Protein AF-A0A563W1T5-F1 (afdb_monomer)

Nearest PDB structures (foldseek):
  7b28-assembly4_C  TM=3.652E-01  e=1.590E+00  Rhipicephalus pulchellus
  7b28-assembly7_G  TM=3.498E-01  e=2.085E+00  Rhipicephalus pulchellus
  6xt9-assembly1_A  TM=1.558E-01  e=3.312E-01  Homo sapiens

Radius of gyration: 29.88 Å; Cα contacts (8 Å, |Δi|>4): 339; chains: 1; bounding box: 48×70×104 Å

Organism: NCBI:txid945734

Structure (mmCIF, N/CA/C/O backbone):
data_AF-A0A563W1T5-F1
#
_entry.id   AF-A0A563W1T5-F1
#
loop_
_atom_site.group_PDB
_atom_site.id
_atom_site.type_symbol
_atom_site.label_atom_id
_atom_site.label_alt_id
_atom_site.label_comp_id
_atom_site.label_asym_id
_atom_site.label_entity_id
_atom_site.label_seq_id
_atom_site.pdbx_PDB_ins_code
_atom_site.Cartn_x
_atom_site.Cartn_y
_atom_site.Cartn_z
_atom_site.occupancy
_atom_site.B_iso_or_equiv
_atom_site.auth_seq_id
_atom_site.auth_comp_id
_atom_site.auth_asym_id
_atom_site.auth_atom_id
_atom_site.pdbx_PDB_model_num
ATOM 1 N N . MET A 1 1 ? -1.807 -57.432 -33.896 1.00 41.38 1 MET A N 1
ATOM 2 C CA . MET A 1 1 ? -0.966 -57.108 -32.726 1.00 41.38 1 MET A CA 1
ATOM 3 C C . MET A 1 1 ? -1.681 -56.040 -31.913 1.00 41.38 1 MET A C 1
ATOM 5 O O . MET A 1 1 ? -1.844 -54.935 -32.406 1.00 41.38 1 MET A O 1
ATOM 9 N N . LEU A 1 2 ? -2.182 -56.413 -30.731 1.00 41.41 2 LEU A N 1
ATOM 10 C CA . LEU A 1 2 ? -2.714 -55.520 -29.693 1.00 41.41 2 LEU A CA 1
ATOM 11 C C . LEU A 1 2 ? -1.580 -54.705 -29.044 1.00 41.41 2 LEU A C 1
ATOM 13 O O . LEU A 1 2 ? -0.510 -55.275 -28.834 1.00 41.41 2 LEU A O 1
ATOM 17 N N . ARG A 1 3 ? -1.866 -53.459 -28.632 1.00 39.91 3 ARG A N 1
ATOM 18 C CA . ARG A 1 3 ? -1.383 -52.772 -27.404 1.00 39.91 3 ARG A CA 1
ATOM 19 C C . ARG A 1 3 ? -2.190 -51.462 -27.233 1.00 39.91 3 ARG A C 1
ATOM 21 O O . ARG A 1 3 ? -2.203 -50.652 -28.146 1.00 39.91 3 ARG A O 1
ATOM 28 N N . HIS A 1 4 ? -3.096 -51.419 -26.242 1.00 39.59 4 HIS A N 1
ATOM 29 C CA . HIS A 1 4 ? -3.013 -50.618 -24.991 1.00 39.59 4 HIS A CA 1
ATOM 30 C C . HIS A 1 4 ? -3.133 -49.096 -25.227 1.00 39.59 4 HIS A C 1
ATOM 32 O O . HIS A 1 4 ? -2.219 -48.514 -25.788 1.00 39.59 4 HIS A O 1
ATOM 38 N N . ILE A 1 5 ? -4.276 -48.420 -25.028 1.00 49.53 5 ILE A N 1
ATOM 39 C CA . ILE A 1 5 ? -5.041 -48.060 -23.802 1.00 49.53 5 ILE A CA 1
ATOM 40 C C . ILE A 1 5 ? -4.283 -47.155 -22.802 1.00 49.53 5 ILE A C 1
ATOM 42 O O . ILE A 1 5 ? -3.337 -47.598 -22.162 1.00 49.53 5 ILE A O 1
ATOM 46 N N . GLN A 1 6 ? -4.887 -45.967 -22.619 1.00 45.75 6 GLN A N 1
ATOM 47 C CA . GLN A 1 6 ? -4.931 -45.036 -21.473 1.00 45.75 6 GLN A CA 1
ATOM 48 C C . GLN A 1 6 ? -3.809 -44.020 -21.223 1.00 45.75 6 GLN A C 1
ATOM 50 O O . GLN A 1 6 ? -2.651 -44.349 -21.011 1.00 45.75 6 GLN A O 1
ATOM 55 N N . GLY A 1 7 ? -4.255 -42.763 -21.118 1.00 40.12 7 GLY A N 1
ATOM 56 C CA . GLY A 1 7 ? -3.523 -41.625 -20.572 1.00 40.12 7 GLY A CA 1
ATOM 57 C C . GLY A 1 7 ? -4.358 -40.341 -20.607 1.00 40.12 7 GLY A C 1
ATOM 58 O O . GLY A 1 7 ? -3.888 -39.330 -21.109 1.00 40.12 7 GLY A O 1
ATOM 59 N N . ILE A 1 8 ? -5.619 -40.382 -20.151 1.00 47.88 8 ILE A N 1
ATOM 60 C CA . ILE A 1 8 ? -6.385 -39.160 -19.849 1.00 47.88 8 ILE A CA 1
ATOM 61 C C . ILE A 1 8 ? -5.825 -38.633 -18.528 1.00 47.88 8 ILE A C 1
ATOM 63 O O . ILE A 1 8 ? -6.022 -39.252 -17.482 1.00 47.88 8 ILE A O 1
ATOM 67 N N . LEU A 1 9 ? -5.081 -37.531 -18.592 1.00 45.56 9 LEU A N 1
ATOM 68 C CA . LEU A 1 9 ? -4.607 -36.810 -17.419 1.00 45.56 9 LEU A CA 1
ATOM 69 C C . LEU A 1 9 ? -5.811 -36.057 -16.833 1.00 45.56 9 LEU A C 1
ATOM 71 O O . LEU A 1 9 ? -6.212 -35.017 -17.347 1.00 45.56 9 LEU A O 1
ATOM 75 N N . VAL A 1 10 ? -6.440 -36.627 -15.804 1.00 51.38 10 VAL A N 1
ATOM 76 C CA . VAL A 1 10 ? -7.433 -35.914 -14.994 1.00 51.38 10 VAL A CA 1
ATOM 77 C C . VAL A 1 10 ? -6.653 -34.904 -14.162 1.00 51.38 10 VAL A C 1
ATOM 79 O O . VAL A 1 10 ? -5.975 -35.276 -13.206 1.00 51.38 10 VAL A O 1
ATOM 82 N N . THR A 1 11 ? -6.682 -33.637 -14.567 1.00 54.44 11 THR A N 1
ATOM 83 C CA . THR A 1 11 ? -6.187 -32.536 -13.744 1.00 54.44 11 THR A CA 1
ATOM 84 C C . THR A 1 11 ? -7.003 -32.502 -12.457 1.00 54.44 11 THR A C 1
ATOM 86 O O . THR A 1 11 ? -8.234 -32.544 -12.474 1.00 54.44 11 THR A O 1
ATOM 89 N N . ALA A 1 12 ? -6.301 -32.509 -11.325 1.00 49.88 12 ALA A N 1
ATOM 90 C CA . ALA A 1 12 ? -6.903 -32.414 -10.010 1.00 49.88 12 ALA A CA 1
ATOM 91 C C . ALA A 1 12 ? -7.642 -31.075 -9.905 1.00 49.88 12 ALA A C 1
ATOM 93 O O . ALA A 1 12 ? -7.027 -30.017 -9.815 1.00 49.88 12 ALA A O 1
ATOM 94 N N . ILE A 1 13 ? -8.971 -31.126 -9.950 1.00 55.41 13 ILE A N 1
ATOM 95 C CA . ILE A 1 13 ? -9.816 -30.034 -9.483 1.00 55.41 13 ILE A CA 1
ATOM 96 C C . ILE A 1 13 ? -9.589 -29.981 -7.972 1.00 55.41 13 ILE A C 1
ATOM 98 O O . ILE A 1 13 ? -10.049 -30.868 -7.249 1.00 55.41 13 ILE A O 1
ATOM 102 N N . SER A 1 14 ? -8.839 -28.986 -7.499 1.00 56.72 14 SER A N 1
ATOM 103 C CA . SER A 1 14 ? -8.788 -28.647 -6.078 1.00 56.72 14 SER A CA 1
ATOM 104 C C . SER A 1 14 ? -10.170 -28.148 -5.675 1.00 56.72 14 SER A C 1
ATOM 106 O O . SER A 1 14 ? -10.509 -26.982 -5.842 1.00 56.72 14 SER A O 1
ATOM 108 N N . ILE A 1 15 ? -11.007 -29.068 -5.205 1.00 58.78 15 ILE A N 1
ATOM 109 C CA . ILE A 1 15 ? -12.245 -28.729 -4.517 1.00 58.78 15 ILE A CA 1
ATOM 110 C C . ILE A 1 15 ? -11.798 -28.186 -3.162 1.00 58.78 15 ILE A C 1
ATOM 112 O O . ILE A 1 15 ? -11.392 -28.963 -2.297 1.00 58.78 15 ILE A O 1
ATOM 116 N N . SER A 1 16 ? -11.815 -26.864 -2.992 1.00 61.09 16 SER A N 1
ATOM 117 C CA . SER A 1 16 ? -11.680 -26.241 -1.677 1.00 61.09 16 SER A CA 1
ATOM 118 C C . SER A 1 16 ? -12.834 -26.748 -0.819 1.00 61.09 16 SER A C 1
ATOM 120 O O . SER A 1 16 ? -13.979 -26.318 -0.959 1.00 61.09 16 SER A O 1
ATOM 122 N N . PHE A 1 17 ? -12.559 -27.746 0.018 1.00 58.81 17 PHE A N 1
ATOM 123 C CA . PHE A 1 17 ? -13.497 -28.182 1.037 1.00 58.81 17 PHE A CA 1
ATOM 124 C C . PHE A 1 17 ? -13.597 -27.041 2.044 1.00 58.81 17 PHE A C 1
ATOM 126 O O . PHE A 1 17 ? -12.713 -26.876 2.880 1.00 58.81 17 PHE A O 1
ATOM 133 N N . ILE A 1 18 ? -14.660 -26.243 1.937 1.00 63.53 18 ILE A N 1
ATOM 134 C CA . ILE A 1 18 ? -15.051 -25.296 2.980 1.00 63.53 18 ILE A CA 1
ATOM 135 C C . ILE A 1 18 ? -15.161 -26.107 4.270 1.00 63.53 18 ILE A C 1
ATOM 137 O O . ILE A 1 18 ? -15.972 -27.036 4.366 1.00 63.53 18 ILE A O 1
ATOM 141 N N . ASN A 1 19 ? -14.300 -25.809 5.239 1.00 57.69 19 ASN A N 1
ATOM 142 C CA . ASN A 1 19 ? -14.333 -26.492 6.515 1.00 57.69 19 ASN A CA 1
ATOM 143 C C . ASN A 1 19 ? -15.567 -25.986 7.256 1.00 57.69 19 ASN A C 1
ATOM 145 O O . ASN A 1 19 ? -15.673 -24.810 7.586 1.00 57.69 19 ASN A O 1
ATOM 149 N N . LEU A 1 20 ? -16.535 -26.865 7.512 1.00 58.00 20 LEU A N 1
ATOM 150 C CA . LEU A 1 20 ? -17.782 -26.479 8.180 1.00 58.00 20 LEU A CA 1
ATOM 151 C C . LEU A 1 20 ? -17.536 -25.870 9.577 1.00 58.00 20 LEU A C 1
ATOM 153 O O . LEU A 1 20 ? -18.389 -25.161 10.101 1.00 58.00 20 LEU A O 1
ATOM 157 N N . LEU A 1 21 ? -16.369 -26.137 10.167 1.00 54.78 21 LEU A N 1
ATOM 158 C CA . LEU A 1 21 ? -15.933 -25.570 11.439 1.00 54.78 21 LEU A CA 1
ATOM 159 C C . LEU A 1 21 ? -15.524 -24.090 11.340 1.00 54.78 21 LEU A C 1
ATOM 161 O O . LEU A 1 21 ? -15.659 -23.396 12.340 1.00 54.78 21 LEU A O 1
ATOM 165 N N . ASP A 1 22 ? -15.126 -23.596 10.162 1.00 57.69 22 ASP A N 1
ATOM 166 C CA . ASP A 1 22 ? -14.755 -22.183 9.952 1.00 57.69 22 ASP A CA 1
ATOM 167 C C . ASP A 1 22 ? -15.986 -21.271 9.813 1.00 57.69 22 ASP A C 1
ATOM 169 O O . ASP A 1 22 ? -15.925 -20.078 10.090 1.00 57.69 22 ASP A O 1
ATOM 173 N N . LEU A 1 23 ? -17.146 -21.837 9.459 1.00 58.94 23 LEU A N 1
ATOM 174 C CA . LEU A 1 23 ? -18.428 -21.118 9.410 1.00 58.94 23 LEU A CA 1
ATOM 175 C C . LEU A 1 23 ? -19.108 -20.996 10.786 1.00 58.94 23 LEU A C 1
ATOM 177 O O . LEU A 1 23 ? -20.096 -20.272 10.934 1.00 58.94 23 LEU A O 1
ATOM 181 N N . ILE A 1 24 ? -18.629 -21.730 11.795 1.00 69.06 24 ILE A N 1
ATOM 182 C CA . ILE A 1 24 ? -19.196 -21.729 13.147 1.00 69.06 24 ILE A CA 1
ATOM 183 C C . ILE A 1 24 ? -18.362 -20.788 14.011 1.00 69.06 24 ILE A C 1
ATOM 185 O O . ILE A 1 24 ? -17.415 -21.205 14.669 1.00 69.06 24 ILE A O 1
ATOM 189 N N . ASP A 1 25 ? -18.760 -19.517 14.042 1.00 71.19 25 ASP A N 1
ATOM 190 C CA . ASP A 1 25 ? -18.179 -18.512 14.934 1.00 71.19 25 ASP A CA 1
ATOM 191 C C . ASP A 1 25 ? -18.420 -18.913 16.411 1.00 71.19 25 ASP A C 1
ATOM 193 O O . ASP A 1 25 ? -19.573 -18.922 16.883 1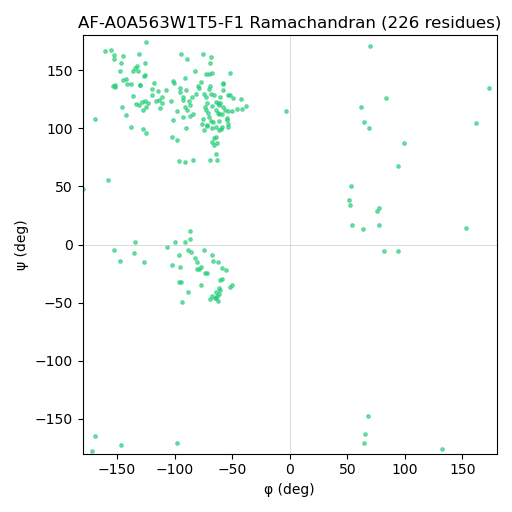.00 71.19 25 ASP A O 1
ATOM 197 N N . PRO A 1 26 ? -17.358 -19.236 17.176 1.00 70.06 26 PRO A N 1
ATOM 198 C CA . PRO A 1 26 ? -17.476 -19.635 18.573 1.00 70.06 26 PRO A CA 1
ATOM 199 C C . PRO A 1 26 ? -18.112 -18.548 19.446 1.00 70.06 26 PRO A C 1
ATOM 201 O O . PRO A 1 26 ? -18.826 -18.881 20.396 1.00 70.06 26 PRO A O 1
ATOM 204 N N . LYS A 1 27 ? -17.922 -17.263 19.109 1.00 65.50 27 LYS A N 1
ATOM 205 C CA . LYS A 1 27 ? -18.488 -16.117 19.833 1.00 65.50 27 LYS A CA 1
ATOM 206 C C . LYS A 1 27 ? -19.997 -16.059 19.641 1.00 65.50 27 LYS A C 1
ATOM 208 O O . LYS A 1 27 ? -20.732 -15.975 20.627 1.00 65.50 27 LYS A O 1
ATOM 213 N N . LYS A 1 28 ? -20.485 -16.205 18.403 1.00 69.75 28 LYS A N 1
ATOM 214 C CA . LYS A 1 28 ? -21.932 -16.277 18.112 1.00 69.75 28 LYS A CA 1
ATOM 215 C C . LYS A 1 28 ? -22.570 -17.512 18.739 1.00 69.75 28 LYS A C 1
ATOM 217 O O . LYS A 1 28 ? -23.648 -17.412 19.322 1.00 69.75 28 LYS A O 1
ATOM 222 N N . CYS A 1 29 ? -21.893 -18.659 18.685 1.00 75.50 29 CYS A N 1
ATOM 223 C CA . CYS A 1 29 ? -22.369 -19.892 19.308 1.00 75.50 29 CYS A CA 1
ATOM 224 C C . CYS A 1 29 ? -22.476 -19.741 20.835 1.00 75.50 29 CYS A C 1
ATOM 226 O O . CYS A 1 29 ? -23.497 -20.087 21.434 1.00 75.50 29 CYS A O 1
ATOM 228 N N . PHE A 1 30 ? -21.467 -19.144 21.473 1.00 71.75 30 PHE A N 1
ATOM 229 C CA . PHE A 1 30 ? -21.471 -18.897 22.910 1.00 71.75 30 PHE A CA 1
ATOM 230 C C . PHE A 1 30 ? -22.527 -17.864 23.324 1.00 71.75 30 PHE A C 1
ATOM 232 O O . PHE A 1 30 ? -23.268 -18.102 24.280 1.00 71.75 30 PHE A O 1
ATOM 239 N N . ALA A 1 31 ? -22.652 -16.756 22.587 1.00 65.94 31 ALA A N 1
ATOM 240 C CA . ALA A 1 31 ? -23.667 -15.730 22.819 1.00 65.94 31 ALA A CA 1
ATOM 241 C C . ALA A 1 31 ? -25.090 -16.290 22.664 1.00 65.94 31 ALA A C 1
ATOM 243 O O . ALA A 1 31 ? -25.947 -16.050 23.516 1.00 65.94 31 ALA A O 1
ATOM 244 N N . LEU A 1 32 ? -25.325 -17.115 21.640 1.00 75.31 32 LEU A N 1
ATOM 245 C CA . LEU A 1 32 ? -26.600 -17.792 21.426 1.00 75.31 32 LEU A CA 1
ATOM 246 C C . LEU A 1 32 ? -26.906 -18.788 22.552 1.00 75.31 32 LEU A C 1
ATOM 248 O O . LEU A 1 32 ? -28.007 -18.778 23.097 1.00 75.31 32 LEU A O 1
ATOM 252 N N . ILE A 1 33 ? -25.936 -19.612 22.964 1.00 74.06 33 ILE A N 1
ATOM 253 C CA . ILE A 1 33 ? -26.101 -20.526 24.106 1.00 74.06 33 ILE A CA 1
ATOM 254 C C . ILE A 1 33 ? -26.392 -19.740 25.392 1.00 74.06 33 ILE A C 1
ATOM 256 O O . ILE A 1 33 ? -27.221 -20.171 26.196 1.00 74.06 33 ILE A O 1
ATOM 260 N N . ARG A 1 34 ? -25.742 -18.589 25.595 1.00 64.88 34 ARG A N 1
ATOM 261 C CA . ARG A 1 34 ? -25.966 -17.700 26.743 1.00 64.88 34 ARG A CA 1
ATOM 262 C C . ARG A 1 34 ? -27.389 -17.134 26.737 1.00 64.88 34 ARG A C 1
ATOM 264 O O . ARG A 1 34 ? -28.060 -17.202 27.766 1.00 64.88 34 ARG A O 1
ATOM 271 N N . LEU A 1 35 ? -27.867 -16.660 25.586 1.00 66.62 35 LEU A N 1
ATOM 272 C CA . LEU A 1 35 ? -29.230 -16.155 25.407 1.00 66.62 35 LEU A CA 1
ATOM 273 C C . LEU A 1 35 ? -30.276 -17.251 25.648 1.00 66.62 35 LEU A C 1
ATOM 275 O O . LEU A 1 35 ? -31.205 -17.054 26.428 1.00 66.62 35 LEU A O 1
ATOM 279 N N . ILE A 1 36 ? -30.092 -18.430 25.043 1.00 71.75 36 ILE A N 1
ATOM 280 C CA . ILE A 1 36 ? -31.005 -19.575 25.192 1.00 71.75 36 ILE A CA 1
ATOM 281 C C . ILE A 1 36 ? -31.074 -20.039 26.652 1.00 71.75 36 ILE A C 1
ATOM 283 O O . ILE A 1 36 ? -32.136 -20.440 27.125 1.00 71.75 36 ILE A O 1
ATOM 287 N N . ARG A 1 37 ? -29.953 -20.008 27.383 1.00 59.50 37 ARG A N 1
ATOM 288 C CA . ARG A 1 37 ? -29.906 -20.473 28.776 1.00 59.50 37 ARG A CA 1
ATOM 289 C C . ARG A 1 37 ? -30.511 -19.492 29.775 1.00 59.50 37 ARG A C 1
ATOM 291 O O . ARG A 1 37 ? -31.054 -19.960 30.775 1.00 59.50 37 ARG A O 1
ATOM 298 N N . TRP A 1 38 ? -30.380 -18.181 29.557 1.00 65.44 38 TRP A N 1
ATOM 299 C CA . TRP A 1 38 ? -30.622 -17.198 30.622 1.00 65.44 38 TRP A CA 1
ATOM 300 C C . TRP A 1 38 ? -31.463 -15.967 30.240 1.00 65.44 38 TRP A C 1
ATOM 302 O O . TRP A 1 38 ? -31.849 -15.232 31.146 1.00 65.44 38 TRP A O 1
ATOM 312 N N . GLY A 1 39 ? -31.811 -15.759 28.964 1.00 64.38 39 GLY A N 1
ATOM 313 C CA . GLY A 1 39 ? -32.596 -14.596 28.523 1.00 64.38 39 GLY A CA 1
ATOM 314 C C . GLY A 1 39 ? -31.880 -13.247 28.713 1.00 64.38 39 GLY A C 1
ATOM 315 O O . GLY A 1 39 ? -30.689 -13.200 29.013 1.00 64.38 39 GLY A O 1
ATOM 316 N N . GLU A 1 40 ? -32.598 -12.136 28.516 1.00 57.62 40 GLU A N 1
ATOM 317 C CA . GLU A 1 40 ? -32.023 -10.772 28.531 1.00 57.62 40 GLU A CA 1
ATOM 318 C C . GLU A 1 40 ? -31.802 -10.194 29.943 1.00 57.62 40 GLU A C 1
ATOM 320 O O . GLU A 1 40 ? -30.990 -9.291 30.125 1.00 57.62 40 GLU A O 1
ATOM 325 N N . THR A 1 41 ? -32.497 -10.711 30.963 1.00 58.84 41 THR A N 1
ATOM 326 C CA . THR A 1 41 ? -32.428 -10.210 32.349 1.00 58.84 41 THR A CA 1
ATOM 327 C C . THR A 1 41 ? -32.069 -11.337 33.313 1.00 58.84 41 THR A C 1
ATOM 329 O O . THR A 1 41 ? -32.910 -12.118 33.757 1.00 58.84 41 THR A O 1
ATOM 332 N N . ILE A 1 42 ? -30.779 -11.453 33.628 1.00 61.22 42 ILE A N 1
ATOM 333 C CA . ILE A 1 42 ? -30.251 -12.568 34.419 1.00 61.22 42 ILE A CA 1
ATOM 334 C C . ILE A 1 42 ? -30.290 -12.217 35.911 1.00 61.22 42 ILE A C 1
ATOM 336 O O . ILE A 1 42 ? -29.392 -11.552 36.422 1.00 61.22 42 ILE A O 1
ATOM 340 N N . ASN A 1 43 ? -31.294 -12.729 36.624 1.00 63.44 43 ASN A N 1
ATOM 341 C CA . ASN A 1 43 ? -31.336 -12.728 38.089 1.00 63.44 43 ASN A CA 1
ATOM 342 C C . ASN A 1 43 ? -31.371 -14.171 38.594 1.00 63.44 43 ASN A C 1
ATOM 344 O O . ASN A 1 43 ? -32.094 -15.009 38.053 1.00 63.44 43 ASN A O 1
ATOM 348 N N . CYS A 1 44 ? -30.635 -14.484 39.665 1.00 58.25 44 CYS A N 1
ATOM 349 C CA . CYS A 1 44 ? -30.754 -15.801 40.290 1.00 58.25 44 CYS A CA 1
ATOM 350 C C . CYS A 1 44 ? -32.190 -16.005 40.810 1.00 58.25 44 CYS A C 1
ATOM 352 O O . CYS A 1 44 ? -32.592 -15.294 41.730 1.00 58.25 44 CYS A O 1
ATOM 354 N N . PRO A 1 45 ? -32.953 -17.014 40.351 1.00 59.62 45 PRO A N 1
ATOM 355 C CA . PRO A 1 45 ? -34.338 -17.212 40.792 1.00 59.62 45 PRO A CA 1
ATOM 356 C C . PRO A 1 45 ? -34.448 -17.632 42.267 1.00 59.62 45 PRO A C 1
ATOM 358 O O . PRO A 1 45 ? -35.540 -17.690 42.821 1.00 59.62 45 PRO A O 1
ATOM 361 N N . LYS A 1 46 ? -33.316 -17.943 42.915 1.00 55.78 46 LYS A N 1
ATOM 362 C CA . LYS A 1 46 ? -33.254 -18.370 44.316 1.00 55.78 46 LYS A CA 1
ATOM 363 C C . LYS A 1 46 ? -32.941 -17.236 45.295 1.00 55.78 46 LYS A C 1
ATOM 365 O O . LYS A 1 46 ? -33.369 -17.307 46.441 1.00 55.78 46 LYS A O 1
ATOM 370 N N . CYS A 1 47 ? -32.164 -16.234 44.888 1.00 66.12 47 CYS A N 1
ATOM 371 C CA . CYS A 1 47 ? -31.737 -15.149 45.782 1.00 66.12 47 CYS A CA 1
ATOM 372 C C . CYS A 1 47 ? -31.864 -13.749 45.175 1.00 66.12 47 CYS A C 1
ATOM 374 O O . CYS A 1 47 ? -31.458 -12.784 45.814 1.00 66.12 47 CYS A O 1
ATOM 376 N N . SER A 1 48 ? -32.379 -13.640 43.949 1.00 58.34 48 SER A N 1
ATOM 377 C CA . SER A 1 48 ? -32.489 -12.397 43.175 1.00 58.34 48 SER A CA 1
ATOM 378 C C . SER A 1 48 ? -31.166 -11.639 43.006 1.00 58.34 48 SER A C 1
ATOM 380 O O . SER A 1 48 ? -31.169 -10.467 42.649 1.00 58.34 48 SER A O 1
ATOM 382 N N . SER A 1 49 ? -30.030 -12.302 43.255 1.00 61.31 49 SER A N 1
ATOM 383 C CA . SER A 1 49 ? -28.695 -11.732 43.078 1.00 61.31 49 SER A CA 1
ATOM 384 C C . SER A 1 49 ? -28.396 -11.525 41.597 1.00 61.31 49 SER A C 1
ATOM 386 O O . SER A 1 49 ? -28.634 -12.430 40.790 1.00 61.31 49 SER A O 1
ATOM 388 N N . HIS A 1 50 ? -27.816 -10.365 41.290 1.00 58.38 50 HIS A N 1
ATOM 389 C CA . HIS A 1 50 ? -27.249 -10.024 39.984 1.00 58.38 50 HIS A CA 1
ATOM 390 C C . HIS A 1 50 ? -25.842 -10.611 39.771 1.00 58.38 50 HIS A C 1
ATOM 392 O O . HIS A 1 50 ? -25.381 -10.701 38.643 1.00 58.38 50 HIS A O 1
ATOM 398 N N . HIS A 1 51 ? -25.180 -11.068 40.838 1.00 55.44 51 HIS A N 1
ATOM 399 C CA . HIS A 1 51 ? -23.944 -11.848 40.761 1.00 55.44 51 HIS A CA 1
ATOM 400 C C . HIS A 1 51 ? -24.285 -13.331 40.895 1.00 55.44 51 HIS A C 1
ATOM 402 O O . HIS A 1 51 ? -24.749 -13.759 41.961 1.00 55.44 51 HIS A O 1
ATOM 408 N N . VAL A 1 52 ? -24.066 -14.132 39.853 1.00 52.69 52 VAL A N 1
ATOM 409 C CA . VAL A 1 52 ? -24.340 -15.573 39.898 1.00 52.69 52 VAL A CA 1
ATOM 410 C C . VAL A 1 52 ? -23.081 -16.356 39.561 1.00 52.69 52 VAL A C 1
ATOM 412 O O . VAL A 1 52 ? -22.598 -16.280 38.454 1.00 52.69 52 VAL A O 1
ATOM 415 N N . ILE A 1 53 ? -22.605 -17.229 40.456 1.00 52.75 53 ILE A N 1
ATOM 416 C CA . ILE A 1 53 ? -21.748 -18.351 40.043 1.00 52.75 53 ILE A CA 1
ATOM 417 C C . ILE A 1 53 ? -22.131 -19.662 40.715 1.00 52.75 53 ILE A C 1
ATOM 419 O O . ILE A 1 53 ? -22.147 -19.810 41.936 1.00 52.75 53 ILE A O 1
ATOM 423 N N . LYS A 1 54 ? -22.321 -20.659 39.849 1.00 46.97 54 LYS A N 1
ATOM 424 C CA . LYS A 1 54 ? -21.558 -21.917 39.917 1.00 46.97 54 LYS A CA 1
ATOM 425 C C . LYS A 1 54 ? -21.316 -22.529 38.523 1.00 46.97 54 LYS A C 1
ATOM 427 O O . LYS A 1 54 ? -20.458 -23.395 38.410 1.00 46.97 54 LYS A O 1
ATOM 432 N N . ARG A 1 55 ? -22.032 -22.050 37.481 1.00 52.56 55 ARG A N 1
ATOM 433 C CA . ARG A 1 55 ? -21.754 -22.181 36.025 1.00 52.56 55 ARG A CA 1
ATOM 434 C C . ARG A 1 55 ? -22.458 -21.084 35.188 1.00 52.56 55 ARG A C 1
ATOM 436 O O . ARG A 1 55 ? -23.239 -21.407 34.298 1.00 52.56 55 ARG A O 1
ATOM 443 N N . GLY A 1 56 ? -22.236 -19.805 35.480 1.00 51.81 56 GLY A N 1
ATOM 444 C CA . GLY A 1 56 ? -22.804 -18.719 34.669 1.00 51.81 56 GLY A CA 1
ATOM 445 C C . GLY A 1 56 ? -22.810 -17.388 35.400 1.00 51.81 56 GLY A C 1
ATOM 446 O O . GLY A 1 56 ? -23.691 -17.211 36.230 1.00 51.81 56 GLY A O 1
ATOM 447 N N . PHE A 1 57 ? -21.865 -16.529 34.991 1.00 50.00 57 PHE A N 1
ATOM 448 C CA . PHE A 1 57 ? -21.524 -15.163 35.426 1.00 50.00 57 PHE A CA 1
ATOM 449 C C . PHE A 1 57 ? -20.429 -15.019 36.501 1.00 50.00 57 PHE A C 1
ATOM 451 O O . PHE A 1 57 ? -20.662 -14.631 37.642 1.00 50.00 57 PHE A O 1
ATOM 458 N N . ASP A 1 58 ? -19.201 -15.359 36.106 1.00 50.72 58 ASP A N 1
ATOM 459 C CA . ASP A 1 58 ? -18.006 -15.127 36.912 1.00 50.72 58 ASP A CA 1
ATOM 460 C C . ASP A 1 58 ? -17.254 -13.886 36.411 1.00 50.72 58 ASP A C 1
ATOM 462 O O . ASP A 1 58 ? -16.604 -13.960 35.374 1.00 50.72 58 ASP A O 1
ATOM 466 N N . ASP A 1 59 ? -17.309 -12.781 37.153 1.00 51.66 59 ASP A N 1
ATOM 467 C CA . ASP A 1 59 ? -16.531 -11.560 36.856 1.00 51.66 59 ASP A CA 1
ATOM 468 C C . ASP A 1 59 ? -15.045 -11.714 37.214 1.00 51.66 59 ASP A C 1
ATOM 470 O O . ASP A 1 59 ? -14.245 -10.806 37.011 1.00 51.66 59 ASP A O 1
ATOM 474 N N . THR A 1 60 ? -14.685 -12.855 37.814 1.00 47.16 60 THR A N 1
ATOM 475 C CA . THR A 1 60 ? -13.313 -13.233 38.163 1.00 47.16 60 THR A CA 1
ATOM 476 C C . THR A 1 60 ? -12.748 -14.315 37.257 1.00 47.16 60 THR A C 1
ATOM 478 O O . THR A 1 60 ? -11.573 -14.665 37.401 1.00 47.16 60 THR A O 1
ATOM 481 N N . GLN A 1 61 ? -13.533 -14.825 36.296 1.00 47.00 61 GLN A N 1
ATOM 482 C CA . GLN A 1 61 ? -12.890 -15.436 35.145 1.00 47.00 61 GLN A CA 1
ATOM 483 C C . GLN A 1 61 ? -12.016 -14.348 34.541 1.00 47.00 61 GLN A C 1
ATOM 485 O O . GLN A 1 61 ? -12.500 -13.219 34.412 1.00 47.00 61 GLN A O 1
ATOM 490 N N . PRO A 1 62 ? -10.743 -14.639 34.203 1.00 47.94 62 PRO A N 1
ATOM 491 C CA . PRO A 1 62 ? -10.075 -13.753 33.280 1.00 47.94 62 PRO A CA 1
ATOM 492 C C . PRO A 1 62 ? -11.082 -13.626 32.144 1.00 47.94 62 PRO A C 1
ATOM 494 O O . PRO A 1 62 ? -11.567 -14.652 31.642 1.00 47.94 62 PRO A O 1
ATOM 497 N N . GLU A 1 63 ? -11.454 -12.393 31.779 1.00 45.53 63 GLU A N 1
ATOM 498 C CA . GLU A 1 63 ? -11.777 -12.172 30.383 1.00 45.53 63 GLU A CA 1
ATOM 499 C C . GLU A 1 63 ? -10.741 -13.026 29.674 1.00 45.53 63 GLU A C 1
ATOM 501 O O . GLU A 1 63 ? -9.534 -12.905 29.932 1.00 45.53 63 GLU A O 1
ATOM 506 N N . PHE A 1 64 ? -11.200 -14.013 28.904 1.00 39.69 64 PHE A N 1
ATOM 507 C CA . PHE A 1 64 ? -10.368 -14.380 27.795 1.00 39.69 64 PHE A CA 1
ATOM 508 C C . PHE A 1 64 ? -10.195 -13.016 27.150 1.00 39.69 64 PHE A C 1
ATOM 510 O O . PHE A 1 64 ? -11.154 -12.460 26.613 1.00 39.69 64 PHE A O 1
ATOM 517 N N . ILE A 1 65 ? -9.036 -12.402 27.400 1.00 45.62 65 ILE A N 1
ATOM 518 C CA . ILE A 1 65 ? -8.511 -11.353 26.577 1.00 45.62 65 ILE A CA 1
ATOM 519 C C . ILE A 1 65 ? -8.311 -12.146 25.295 1.00 45.62 65 ILE A C 1
ATOM 521 O O . ILE A 1 65 ? -7.236 -12.651 24.997 1.00 45.62 65 ILE A O 1
ATOM 525 N N . ASP A 1 66 ? -9.433 -12.358 24.598 1.00 39.16 66 ASP A N 1
ATOM 526 C CA . ASP A 1 66 ? -9.488 -12.213 23.181 1.00 39.16 66 ASP A CA 1
ATOM 527 C C . ASP A 1 66 ? -8.668 -10.942 23.014 1.00 39.16 66 ASP A C 1
ATOM 529 O O . ASP A 1 66 ? -9.051 -9.903 23.576 1.00 39.16 66 ASP A O 1
ATOM 533 N N . PRO A 1 67 ? -7.518 -10.990 22.335 1.00 41.94 67 PRO A N 1
ATOM 534 C CA . PRO A 1 67 ? -7.034 -9.797 21.694 1.00 41.94 67 PRO A CA 1
ATOM 535 C C . PRO A 1 67 ? -8.109 -9.478 20.653 1.00 41.94 67 PRO A C 1
ATOM 537 O O . PRO A 1 67 ? -7.966 -9.756 19.474 1.00 41.94 67 PRO A O 1
ATOM 540 N N . ASN A 1 68 ? -9.264 -8.999 21.107 1.00 43.91 68 ASN A N 1
ATOM 541 C CA . ASN A 1 68 ? -10.021 -8.046 20.367 1.00 43.91 68 ASN A CA 1
ATOM 542 C C . ASN A 1 68 ? -9.058 -6.867 20.374 1.00 43.91 68 ASN A C 1
ATOM 544 O O . ASN A 1 68 ? -8.907 -6.251 21.440 1.00 43.91 68 ASN A O 1
ATOM 548 N N . PRO A 1 69 ? -8.316 -6.603 19.280 1.00 45.50 69 PRO A N 1
ATOM 549 C CA . PRO A 1 69 ? -7.717 -5.294 19.187 1.00 45.50 69 PRO A CA 1
ATOM 550 C C . PRO A 1 69 ? -8.889 -4.347 19.431 1.00 45.50 69 PRO A C 1
ATOM 552 O O . PRO A 1 69 ? -9.998 -4.549 18.925 1.00 45.50 69 PRO A O 1
ATOM 555 N N . ALA A 1 70 ? -8.716 -3.415 20.359 1.00 45.38 70 ALA A N 1
ATOM 556 C CA . ALA A 1 70 ? -9.627 -2.298 20.413 1.00 45.38 70 ALA A CA 1
ATOM 557 C C . ALA A 1 70 ? -9.605 -1.717 18.996 1.00 45.38 70 ALA A C 1
ATOM 559 O O . ALA A 1 70 ? -8.586 -1.151 18.617 1.00 45.38 70 ALA A O 1
ATOM 560 N N . HIS A 1 71 ? -10.652 -1.978 18.207 1.00 52.62 71 HIS A N 1
ATOM 561 C CA . HIS A 1 71 ? -10.820 -1.409 16.879 1.00 52.62 71 HIS A CA 1
ATOM 562 C C . HIS A 1 71 ? -10.835 0.107 17.097 1.00 52.62 71 HIS A C 1
ATOM 564 O O . HIS A 1 71 ? -11.788 0.651 17.661 1.00 52.62 71 HIS A O 1
ATOM 570 N N . ALA A 1 72 ? -9.682 0.701 16.803 1.00 55.16 72 ALA A N 1
ATOM 571 C CA . ALA A 1 72 ? -9.128 2.026 17.109 1.00 55.16 72 ALA A CA 1
ATOM 572 C C . ALA A 1 72 ? -7.582 1.962 17.119 1.00 55.16 72 ALA A C 1
ATOM 574 O O . ALA A 1 72 ? -6.914 2.849 17.664 1.00 55.16 72 ALA A O 1
ATOM 575 N N . ALA A 1 73 ? -7.000 0.883 16.591 1.00 76.62 73 ALA A N 1
ATOM 576 C CA . ALA A 1 73 ? -5.573 0.726 16.449 1.00 76.62 73 ALA A CA 1
ATOM 577 C C . ALA A 1 73 ? -5.186 1.157 15.036 1.00 76.62 73 ALA A C 1
ATOM 579 O O . ALA A 1 73 ? -5.754 0.710 14.041 1.00 76.62 73 ALA A O 1
ATOM 580 N N . THR A 1 74 ? -4.163 2.004 14.939 1.00 89.50 74 THR A N 1
ATOM 581 C CA . THR A 1 74 ? -3.474 2.181 13.666 1.00 89.50 74 THR A CA 1
ATOM 582 C C . THR A 1 74 ? -2.817 0.854 13.301 1.00 89.50 74 THR A C 1
ATOM 584 O O . THR A 1 74 ? -1.923 0.386 14.014 1.00 89.50 74 THR A O 1
ATOM 587 N N . ILE A 1 75 ? -3.273 0.253 12.208 1.00 91.50 75 ILE A N 1
ATOM 588 C CA . ILE A 1 75 ? -2.677 -0.938 11.613 1.00 91.50 75 ILE A CA 1
ATOM 589 C C . ILE A 1 75 ? -1.737 -0.482 10.510 1.00 91.50 75 ILE A C 1
ATOM 591 O O . ILE A 1 75 ? -2.101 0.371 9.702 1.00 91.50 75 ILE A O 1
ATOM 595 N N . THR A 1 76 ? -0.545 -1.066 10.475 1.00 95.88 76 THR A N 1
ATOM 596 C CA . THR A 1 76 ? 0.464 -0.786 9.457 1.00 95.88 76 THR A CA 1
ATOM 597 C C . THR A 1 76 ? 0.792 -2.064 8.701 1.00 95.88 76 THR A C 1
ATOM 599 O O . THR A 1 76 ? 1.010 -3.109 9.313 1.00 95.88 76 THR A O 1
ATOM 602 N N . TYR A 1 77 ? 0.842 -1.972 7.379 1.00 97.38 77 TYR A N 1
ATOM 603 C CA . TYR A 1 77 ? 1.271 -3.045 6.492 1.00 97.38 77 TYR A CA 1
ATOM 604 C C . TYR A 1 77 ? 2.553 -2.645 5.776 1.00 97.38 77 TYR A C 1
ATOM 606 O O . TYR A 1 77 ? 2.621 -1.562 5.200 1.00 97.38 77 TYR A O 1
ATOM 614 N N . ASP A 1 78 ? 3.526 -3.548 5.768 1.00 98.12 78 ASP A N 1
ATOM 615 C CA . ASP A 1 78 ? 4.638 -3.532 4.828 1.00 98.12 78 ASP A CA 1
ATOM 616 C C . ASP A 1 78 ? 4.159 -4.096 3.479 1.00 98.12 78 ASP A C 1
ATOM 618 O O . ASP A 1 78 ? 3.469 -5.120 3.425 1.00 98.12 78 ASP A O 1
ATOM 622 N N . ILE A 1 79 ? 4.521 -3.416 2.395 1.00 98.44 79 ILE A N 1
ATOM 623 C CA . ILE A 1 79 ? 4.234 -3.781 1.009 1.00 98.44 79 ILE A CA 1
ATOM 624 C C . ILE A 1 79 ? 5.527 -4.272 0.362 1.00 98.44 79 ILE A C 1
ATOM 626 O O . ILE A 1 79 ? 6.560 -3.601 0.423 1.00 98.44 79 ILE A O 1
ATOM 630 N N . THR A 1 80 ? 5.448 -5.398 -0.337 1.00 98.38 80 THR A N 1
ATOM 631 C CA . THR A 1 80 ? 6.470 -5.834 -1.290 1.00 98.38 80 THR A CA 1
ATOM 632 C C . THR A 1 80 ? 5.810 -6.110 -2.630 1.00 98.38 80 THR A C 1
ATOM 634 O O . THR A 1 80 ? 4.882 -6.911 -2.708 1.00 98.38 80 THR A O 1
ATOM 637 N N . VAL A 1 81 ? 6.286 -5.447 -3.679 1.00 98.38 81 VAL A N 1
ATOM 638 C CA . VAL A 1 81 ? 5.909 -5.705 -5.069 1.00 98.38 81 VAL A CA 1
ATOM 639 C C . VAL A 1 81 ? 7.038 -6.478 -5.719 1.00 98.38 81 VAL A C 1
ATOM 641 O O . VAL A 1 81 ? 8.177 -6.013 -5.726 1.00 98.38 81 VAL A O 1
ATOM 644 N N . ASN A 1 82 ? 6.732 -7.646 -6.267 1.00 97.25 82 ASN A N 1
ATOM 645 C CA . ASN A 1 82 ? 7.711 -8.492 -6.935 1.00 97.25 82 ASN A CA 1
ATOM 646 C C . ASN A 1 82 ? 7.065 -9.254 -8.095 1.00 97.25 82 ASN A C 1
ATOM 648 O O . ASN A 1 82 ? 5.930 -8.979 -8.480 1.00 97.25 82 ASN A O 1
ATOM 652 N N . ASN A 1 83 ? 7.824 -10.183 -8.686 1.00 93.38 83 ASN A N 1
ATOM 653 C CA . ASN A 1 83 ? 7.376 -10.975 -9.832 1.00 93.38 83 ASN A CA 1
ATOM 654 C C . ASN A 1 83 ? 6.818 -10.092 -10.966 1.00 93.38 83 ASN A C 1
ATOM 656 O O . ASN A 1 83 ? 5.821 -10.429 -11.600 1.00 93.38 83 ASN A O 1
ATOM 660 N N . LEU A 1 84 ? 7.451 -8.933 -11.186 1.00 96.38 84 LEU A N 1
ATOM 661 C CA . LEU A 1 84 ? 7.030 -8.021 -12.237 1.00 96.38 84 LEU A CA 1
ATOM 662 C C . LEU A 1 84 ? 7.282 -8.646 -13.613 1.00 96.38 84 LEU A C 1
ATOM 664 O O . LEU A 1 84 ? 8.253 -9.381 -13.812 1.00 96.38 84 LEU A O 1
ATOM 668 N N . ASP A 1 85 ? 6.422 -8.326 -14.570 1.00 94.69 85 ASP A N 1
ATOM 669 C CA . ASP A 1 85 ? 6.668 -8.537 -15.992 1.00 94.69 85 ASP A CA 1
ATOM 670 C C . ASP A 1 85 ? 7.173 -7.234 -16.654 1.00 94.69 85 ASP A C 1
ATOM 672 O O . ASP A 1 85 ? 7.536 -6.271 -15.973 1.00 94.69 85 ASP A O 1
ATOM 676 N N . GLY A 1 86 ? 7.267 -7.213 -17.987 1.00 92.88 86 GLY A N 1
ATOM 677 C CA . GLY A 1 86 ? 7.700 -6.032 -18.741 1.00 92.88 86 GLY A CA 1
ATOM 678 C C . GLY A 1 86 ? 9.176 -5.675 -18.526 1.00 92.88 86 GLY A C 1
ATOM 679 O O . GLY A 1 86 ? 10.023 -6.563 -18.373 1.00 92.88 86 GLY A O 1
ATOM 680 N N . SER A 1 87 ? 9.514 -4.384 -18.578 1.00 93.12 87 SER A N 1
ATOM 681 C CA . SER A 1 87 ? 10.903 -3.924 -18.419 1.00 93.12 87 SER A CA 1
ATOM 682 C C . SER A 1 87 ? 11.434 -4.033 -16.995 1.00 93.12 87 SER A C 1
ATOM 684 O O . SER A 1 87 ? 12.644 -4.162 -16.822 1.00 93.12 87 SER A O 1
ATOM 686 N N . LEU A 1 88 ? 10.539 -4.022 -16.005 1.00 95.19 88 LEU A N 1
ATOM 687 C CA . LEU A 1 88 ? 10.866 -4.130 -14.584 1.00 95.19 88 LEU A CA 1
ATOM 688 C C . LEU A 1 88 ? 10.967 -5.592 -14.120 1.00 95.19 88 LEU A C 1
ATOM 690 O O . LEU A 1 88 ? 11.007 -5.879 -12.925 1.00 95.19 88 LEU A O 1
ATOM 694 N N . SER A 1 89 ? 10.985 -6.545 -15.057 1.00 96.44 89 SER A N 1
ATOM 695 C CA . SER A 1 89 ? 11.043 -7.968 -14.739 1.00 96.44 89 SER A CA 1
ATOM 696 C C . SER A 1 89 ? 12.270 -8.320 -13.899 1.00 96.44 89 SER A C 1
ATOM 698 O O . SER A 1 89 ? 13.404 -8.267 -14.374 1.00 96.44 89 SER A O 1
ATOM 700 N N . GLY A 1 90 ? 12.020 -8.823 -12.689 1.00 94.69 90 GLY A N 1
ATOM 701 C CA . GLY A 1 90 ? 13.049 -9.224 -11.728 1.00 94.69 90 GLY A CA 1
ATOM 702 C C . GLY A 1 90 ? 13.431 -8.144 -10.716 1.00 94.69 90 GLY A C 1
ATOM 703 O O . GLY A 1 90 ? 14.186 -8.456 -9.794 1.00 94.69 90 GLY A O 1
ATOM 704 N N . ASP A 1 91 ? 12.896 -6.931 -10.854 1.00 96.94 91 ASP A N 1
ATOM 705 C CA . ASP A 1 91 ? 13.003 -5.899 -9.828 1.00 96.94 91 ASP A CA 1
ATOM 706 C C . ASP A 1 91 ? 12.047 -6.192 -8.658 1.00 96.94 91 ASP A C 1
ATOM 708 O O . ASP A 1 91 ? 11.130 -7.015 -8.749 1.00 96.94 91 ASP A O 1
ATOM 712 N N . GLU A 1 92 ? 12.285 -5.524 -7.534 1.00 97.75 92 GLU A N 1
ATOM 713 C CA . GLU A 1 92 ? 11.437 -5.568 -6.345 1.00 97.75 92 GLU A CA 1
ATOM 714 C C . GLU A 1 92 ? 11.309 -4.151 -5.787 1.00 97.75 92 GLU A C 1
ATOM 716 O O . GLU A 1 92 ? 12.293 -3.410 -5.720 1.00 97.75 92 GLU A O 1
ATOM 721 N N . PHE A 1 93 ? 10.097 -3.785 -5.375 1.00 98.06 93 PHE A N 1
ATOM 722 C CA . PHE A 1 93 ? 9.801 -2.487 -4.775 1.00 98.06 93 PHE A CA 1
ATOM 723 C C . PHE A 1 93 ? 9.129 -2.681 -3.424 1.00 98.06 93 PHE A C 1
ATOM 725 O O . PHE A 1 93 ? 8.362 -3.623 -3.221 1.00 98.06 93 PHE A O 1
ATOM 732 N N . THR A 1 94 ? 9.402 -1.780 -2.488 1.00 98.06 94 THR A N 1
ATOM 733 C CA . THR A 1 94 ? 8.904 -1.894 -1.116 1.00 98.06 94 THR A CA 1
ATOM 734 C C . THR A 1 94 ? 8.305 -0.591 -0.632 1.00 98.06 94 THR A C 1
ATOM 736 O O . THR A 1 94 ? 8.702 0.497 -1.049 1.00 98.06 94 THR A O 1
ATOM 739 N N . GLY A 1 95 ? 7.383 -0.702 0.310 1.00 98.06 95 GLY A N 1
ATOM 740 C CA . GLY A 1 95 ? 6.828 0.445 1.002 1.00 98.06 95 GLY A CA 1
ATOM 741 C C . GLY A 1 95 ? 6.000 0.021 2.189 1.00 98.06 95 GLY A C 1
ATOM 742 O O . GLY A 1 95 ? 6.044 -1.129 2.617 1.00 98.06 95 GLY A O 1
ATOM 743 N N . ASP A 1 96 ? 5.213 0.950 2.694 1.00 98.38 96 ASP A N 1
ATOM 744 C CA . ASP A 1 96 ? 4.261 0.694 3.749 1.00 98.38 96 ASP A CA 1
ATOM 745 C C . ASP A 1 96 ? 3.084 1.654 3.697 1.00 98.38 96 ASP A C 1
ATOM 747 O O . ASP A 1 96 ? 3.140 2.729 3.095 1.00 98.38 96 ASP A O 1
ATOM 751 N N . PHE A 1 97 ? 1.994 1.245 4.332 1.00 98.38 97 PHE A N 1
ATOM 752 C CA . PHE A 1 97 ? 0.846 2.107 4.556 1.00 98.38 97 PHE A CA 1
ATOM 753 C C . PHE A 1 97 ? 0.171 1.777 5.880 1.00 98.38 97 PHE A C 1
ATOM 755 O O . PHE A 1 97 ? 0.282 0.667 6.402 1.00 98.38 97 PHE A O 1
ATOM 762 N N . SER A 1 98 ? -0.547 2.754 6.423 1.00 97.00 98 SER A N 1
ATOM 763 C CA . SER A 1 98 ? -1.279 2.618 7.675 1.00 97.00 98 SER A CA 1
ATOM 764 C C . SER A 1 98 ? -2.711 3.123 7.556 1.00 97.00 98 SER A C 1
ATOM 766 O O . SER A 1 98 ? -2.990 4.065 6.817 1.00 97.00 98 SER A O 1
ATOM 768 N N . PHE A 1 99 ? -3.625 2.529 8.314 1.00 95.88 99 PHE A N 1
ATOM 769 C CA . PHE A 1 99 ? -5.013 2.975 8.438 1.00 95.88 99 PHE A CA 1
ATOM 770 C C . PHE A 1 99 ? -5.524 2.741 9.863 1.00 95.88 99 PHE A C 1
ATOM 772 O O . PHE A 1 99 ? -4.927 1.990 10.631 1.00 95.88 99 PHE A O 1
ATOM 779 N N . ASP A 1 100 ? -6.613 3.415 10.223 1.00 93.31 100 ASP A N 1
ATOM 780 C CA . ASP A 1 100 ? -7.308 3.218 11.499 1.00 93.31 100 ASP A CA 1
ATOM 781 C C . ASP A 1 100 ? -8.433 2.189 11.317 1.00 93.31 100 ASP A C 1
ATOM 783 O O . ASP A 1 100 ? -9.293 2.354 10.446 1.00 93.31 100 ASP A O 1
ATOM 787 N N . ASP A 1 101 ? -8.423 1.124 12.119 1.00 91.31 101 ASP A N 1
ATOM 788 C CA . ASP A 1 101 ? -9.420 0.054 12.069 1.00 91.31 101 ASP A CA 1
ATOM 789 C C . ASP A 1 101 ? -10.678 0.325 12.917 1.00 91.31 101 ASP A C 1
ATOM 791 O O . ASP A 1 101 ? -11.568 -0.526 12.969 1.00 91.31 101 ASP A O 1
ATOM 795 N N . ALA A 1 102 ? -10.803 1.514 13.529 1.00 87.75 102 ALA A N 1
ATOM 796 C CA . ALA A 1 102 ? -11.924 1.908 14.392 1.00 87.75 102 ALA A CA 1
ATOM 797 C C . ALA A 1 102 ? -13.316 1.673 13.804 1.00 87.75 102 ALA A C 1
ATOM 799 O O . ALA A 1 102 ? -14.270 1.397 14.535 1.00 87.75 102 ALA A O 1
ATOM 800 N N . THR A 1 103 ? -13.457 1.845 12.492 1.00 87.56 103 THR A N 1
ATOM 801 C CA . THR A 1 103 ? -14.745 1.742 11.801 1.00 87.56 103 THR A CA 1
ATOM 802 C C . THR A 1 103 ? -14.956 0.397 11.119 1.00 87.56 103 THR A C 1
ATOM 804 O O . THR A 1 103 ? -15.981 0.233 10.463 1.00 87.56 103 THR A O 1
ATOM 807 N N . LEU A 1 104 ? -14.015 -0.545 11.243 1.00 90.50 104 LEU A N 1
ATOM 808 C CA . LEU A 1 104 ? -14.149 -1.875 10.663 1.00 90.50 104 LEU A CA 1
ATOM 809 C C . LEU A 1 104 ? -15.168 -2.684 11.470 1.00 90.50 104 LEU A C 1
ATOM 811 O O . LEU A 1 104 ? -15.001 -2.929 12.663 1.00 90.50 104 LEU A O 1
ATOM 815 N N . THR A 1 105 ? -16.245 -3.088 10.814 1.00 91.38 105 THR A N 1
ATOM 816 C CA . THR A 1 105 ? -17.336 -3.872 11.398 1.00 91.38 105 THR A CA 1
ATOM 817 C C . THR A 1 105 ? -17.171 -5.371 11.161 1.00 91.38 105 THR A C 1
ATOM 819 O O . THR A 1 105 ? -17.769 -6.168 11.888 1.00 91.38 105 THR A O 1
ATOM 822 N N . GLY A 1 106 ? -16.360 -5.760 10.173 1.00 90.62 106 GLY A N 1
ATOM 823 C CA . GLY A 1 106 ? -16.132 -7.147 9.781 1.00 90.62 106 GLY A CA 1
ATOM 824 C C . GLY A 1 106 ? -17.296 -7.732 8.981 1.00 90.62 106 GLY A C 1
ATOM 825 O O . GLY A 1 106 ? -17.585 -8.922 9.099 1.00 90.62 106 GLY A O 1
ATOM 826 N N . SER A 1 107 ? -18.032 -6.902 8.238 1.00 88.88 107 SER A N 1
ATOM 827 C CA . SER A 1 107 ? -19.215 -7.341 7.491 1.00 88.88 107 SER A CA 1
ATOM 828 C C . SER A 1 107 ? -19.478 -6.498 6.248 1.00 88.88 107 SER A C 1
ATOM 830 O O . SER A 1 107 ? -19.450 -5.270 6.302 1.00 88.88 107 SER A O 1
ATOM 832 N N . GLY A 1 108 ? -19.817 -7.160 5.139 1.00 94.12 108 GLY A N 1
ATOM 833 C CA . GLY A 1 108 ? -20.015 -6.510 3.848 1.00 94.12 108 GLY A CA 1
ATOM 834 C C . GLY A 1 108 ? -18.724 -5.906 3.294 1.00 94.12 108 GLY A C 1
ATOM 835 O O . GLY A 1 108 ? -17.630 -6.266 3.718 1.00 94.12 108 GLY A O 1
ATOM 836 N N . SER A 1 109 ? -18.857 -5.009 2.316 1.00 96.00 109 SER A N 1
ATOM 837 C CA . SER A 1 109 ? -17.722 -4.274 1.751 1.00 96.00 109 SER A CA 1
ATOM 838 C C . SER A 1 109 ? -17.408 -3.043 2.592 1.00 96.00 109 SER A C 1
ATOM 840 O O . SER A 1 109 ? -18.286 -2.206 2.822 1.00 96.00 109 SER A O 1
ATOM 842 N N . GLU A 1 110 ? -16.153 -2.909 3.003 1.00 97.00 110 GLU A N 1
ATOM 843 C CA . GLU A 1 110 ? -15.688 -1.825 3.864 1.00 97.00 110 GLU A CA 1
ATOM 844 C 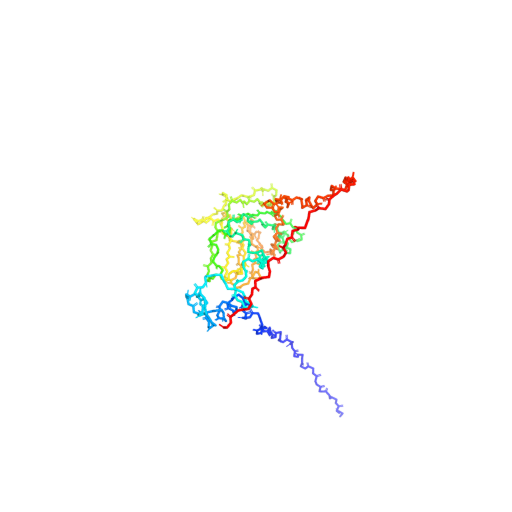C . GLU A 1 110 ? -14.433 -1.178 3.265 1.00 97.00 110 GLU A C 1
ATOM 846 O O . GLU A 1 110 ? -13.537 -1.862 2.776 1.00 97.00 110 GLU A O 1
ATOM 851 N N . PHE A 1 111 ? -14.377 0.156 3.297 1.00 96.56 111 PHE A N 1
ATOM 852 C CA . PHE A 1 111 ? -13.316 0.952 2.672 1.00 96.56 111 PHE A CA 1
ATOM 853 C C . PHE A 1 111 ? -12.739 1.912 3.709 1.00 96.56 111 PHE A C 1
ATOM 855 O O . PHE A 1 111 ? -13.320 2.967 3.989 1.00 96.56 111 PHE A O 1
ATOM 862 N N . LEU A 1 112 ? -11.605 1.549 4.301 1.00 96.62 112 LEU A N 1
ATOM 863 C CA . LEU A 1 112 ? -10.956 2.355 5.332 1.00 96.62 112 LEU A CA 1
ATOM 864 C C . LEU A 1 112 ? -9.979 3.334 4.689 1.00 96.62 112 LEU A C 1
ATOM 866 O O . LEU A 1 112 ? -9.187 2.967 3.824 1.00 96.62 112 LEU A O 1
ATOM 870 N N . SER A 1 113 ? -10.029 4.598 5.103 1.00 96.94 113 SER A N 1
ATOM 871 C CA . SER A 1 113 ? -9.090 5.611 4.616 1.00 96.94 113 SER A CA 1
ATOM 872 C C . SER A 1 113 ? -7.678 5.330 5.123 1.00 96.94 113 SER A C 1
ATOM 874 O O . SER A 1 113 ? -7.467 5.182 6.326 1.00 96.94 113 SER A O 1
ATOM 876 N N . VAL A 1 114 ? -6.713 5.328 4.208 1.00 97.69 114 VAL A N 1
ATOM 877 C CA . VAL A 1 114 ? -5.287 5.245 4.539 1.00 97.69 114 VAL A CA 1
ATOM 878 C C . VAL A 1 114 ? -4.823 6.590 5.101 1.00 97.69 114 VAL A C 1
ATOM 880 O O . VAL A 1 114 ? -5.105 7.643 4.526 1.00 97.69 114 VAL A O 1
ATOM 883 N N . SER A 1 115 ? -4.156 6.563 6.252 1.00 94.81 115 SER A N 1
ATOM 884 C CA . SER A 1 115 ? -3.690 7.750 6.978 1.00 94.81 115 SER A CA 1
ATOM 885 C C . SER A 1 115 ? -2.243 8.116 6.655 1.00 94.81 115 SER A C 1
ATOM 887 O O . SER A 1 115 ? -1.912 9.301 6.633 1.00 94.81 115 SER A O 1
ATOM 889 N N . ASP A 1 116 ? -1.409 7.117 6.376 1.00 96.56 116 ASP A N 1
ATOM 890 C CA . ASP A 1 116 ? -0.007 7.274 5.994 1.00 96.56 116 ASP A CA 1
ATOM 891 C C . ASP A 1 116 ? 0.352 6.239 4.924 1.00 96.56 116 ASP A C 1
ATOM 893 O O . ASP A 1 116 ? -0.162 5.120 4.952 1.00 96.56 116 ASP A O 1
ATOM 897 N N . LEU A 1 117 ? 1.182 6.627 3.960 1.00 98.44 117 LEU A N 1
ATOM 898 C CA . LEU A 1 117 ? 1.670 5.762 2.890 1.00 98.44 117 LEU A CA 1
ATOM 899 C C . LEU A 1 117 ? 3.037 6.270 2.441 1.00 98.44 117 LEU A C 1
ATOM 901 O O . LEU A 1 117 ? 3.206 7.476 2.240 1.00 98.44 117 LEU A O 1
ATOM 905 N N . SER A 1 118 ? 3.972 5.345 2.255 1.00 98.25 118 SER A N 1
ATOM 906 C CA . SER A 1 118 ? 5.301 5.582 1.704 1.00 98.25 118 SER A CA 1
ATOM 907 C C . SER A 1 118 ? 5.679 4.404 0.817 1.00 98.25 118 SER A C 1
ATOM 909 O O . SER A 1 118 ? 5.902 3.306 1.316 1.00 98.25 118 SER A O 1
ATOM 911 N N . PHE A 1 119 ? 5.770 4.611 -0.493 1.00 98.44 119 PHE A N 1
ATOM 912 C CA . PHE A 1 119 ? 6.176 3.569 -1.437 1.00 98.44 119 PHE A CA 1
ATOM 913 C C . PHE A 1 119 ? 7.309 4.071 -2.324 1.00 98.44 119 PHE A C 1
ATOM 915 O O . PHE A 1 119 ? 7.157 5.096 -2.988 1.00 98.44 119 PHE A O 1
ATOM 922 N N . ASP A 1 120 ? 8.445 3.372 -2.311 1.00 97.19 120 ASP A N 1
ATOM 923 C CA . ASP A 1 120 ? 9.575 3.682 -3.186 1.00 97.19 120 ASP A CA 1
ATOM 924 C C . ASP A 1 120 ? 9.387 2.977 -4.525 1.00 97.19 120 ASP A C 1
ATOM 926 O O . ASP A 1 120 ? 9.476 1.750 -4.618 1.00 97.19 120 ASP A O 1
ATOM 930 N N . PHE A 1 121 ? 9.122 3.765 -5.563 1.00 96.38 121 PHE A N 1
ATOM 931 C CA . PHE A 1 121 ? 9.008 3.279 -6.925 1.00 96.38 121 PHE A CA 1
ATOM 932 C C . PHE A 1 121 ? 9.915 4.092 -7.840 1.00 96.38 121 PHE A C 1
ATOM 934 O O . PHE A 1 121 ? 9.713 5.293 -8.034 1.00 96.38 121 PHE A O 1
ATOM 941 N N . LEU A 1 122 ? 10.917 3.421 -8.413 1.00 94.31 122 LEU A N 1
ATOM 942 C CA . LEU A 1 122 ? 11.914 4.025 -9.303 1.00 94.31 122 LEU A CA 1
ATOM 943 C C . LEU A 1 122 ? 12.599 5.254 -8.674 1.00 94.31 122 LEU A C 1
ATOM 945 O O . LEU A 1 122 ? 12.663 6.324 -9.283 1.00 94.31 122 LEU A O 1
ATOM 949 N N . GLU A 1 123 ? 13.086 5.096 -7.437 1.00 93.38 123 GLU A N 1
ATOM 950 C CA . GLU A 1 123 ? 13.783 6.127 -6.645 1.00 93.38 123 GLU A CA 1
ATOM 951 C C . GLU A 1 123 ? 12.911 7.345 -6.285 1.00 93.38 123 GLU A C 1
ATOM 953 O O . GLU A 1 123 ? 13.411 8.388 -5.852 1.00 93.38 123 GLU A O 1
ATOM 958 N N . THR A 1 124 ? 11.594 7.231 -6.464 1.00 94.31 124 THR A N 1
ATOM 959 C CA . THR A 1 124 ? 10.619 8.253 -6.090 1.00 94.31 124 THR A CA 1
ATOM 960 C C . THR A 1 124 ? 9.750 7.722 -4.960 1.00 94.31 124 THR A C 1
ATOM 962 O O . THR A 1 124 ? 9.106 6.686 -5.100 1.00 94.31 124 THR A O 1
ATOM 965 N N . ILE A 1 125 ? 9.708 8.455 -3.845 1.00 96.75 125 ILE A N 1
ATOM 966 C CA . ILE A 1 125 ? 8.826 8.131 -2.721 1.00 96.75 125 ILE A CA 1
ATOM 967 C C . ILE A 1 125 ? 7.443 8.722 -2.983 1.00 96.75 125 ILE A C 1
ATOM 969 O O . ILE A 1 125 ? 7.271 9.943 -2.963 1.00 96.75 125 ILE A O 1
ATOM 973 N N . TYR A 1 126 ? 6.469 7.845 -3.192 1.00 97.56 126 TYR A N 1
ATOM 974 C CA . TYR A 1 126 ? 5.060 8.185 -3.330 1.00 97.56 126 TYR A CA 1
ATOM 975 C C . TYR A 1 126 ? 4.370 8.145 -1.976 1.00 97.56 126 TYR A C 1
ATOM 977 O O . TYR A 1 126 ? 4.664 7.298 -1.131 1.00 97.56 126 TYR A O 1
ATOM 985 N N . THR A 1 127 ? 3.440 9.072 -1.779 1.00 97.81 127 THR A N 1
ATOM 986 C CA . THR A 1 127 ? 2.695 9.246 -0.537 1.00 97.81 127 THR A CA 1
ATOM 987 C C . THR A 1 127 ? 1.193 9.192 -0.777 1.00 97.81 127 THR A C 1
ATOM 989 O O . THR A 1 127 ? 0.712 9.205 -1.912 1.00 97.81 127 THR A O 1
ATOM 992 N N . VAL A 1 128 ? 0.414 9.216 0.306 1.00 96.69 128 VAL A N 1
ATOM 993 C CA . VAL A 1 128 ? -1.057 9.294 0.238 1.00 96.69 128 VAL A CA 1
ATOM 994 C C . VAL A 1 128 ? -1.568 10.502 -0.566 1.00 96.69 128 VAL A C 1
ATOM 996 O O . VAL A 1 128 ? -2.697 10.496 -1.043 1.00 96.69 128 VAL A O 1
ATOM 999 N N . ARG A 1 129 ? -0.751 11.555 -0.723 1.00 95.38 129 ARG A N 1
ATOM 1000 C CA . ARG A 1 129 ? -1.115 12.770 -1.470 1.00 95.38 129 ARG A CA 1
ATOM 1001 C C . ARG A 1 129 ? -1.053 12.604 -2.981 1.00 95.38 129 ARG A C 1
ATOM 1003 O O . ARG A 1 129 ? -1.633 13.428 -3.679 1.00 95.38 129 ARG A O 1
ATOM 1010 N N . ASP A 1 130 ? -0.337 11.592 -3.449 1.00 96.31 130 ASP A N 1
ATOM 1011 C CA . ASP A 1 130 ? -0.107 11.342 -4.871 1.00 96.31 130 ASP A CA 1
ATOM 1012 C C . ASP A 1 130 ? -1.181 10.417 -5.472 1.00 96.31 130 ASP A C 1
ATOM 1014 O O . ASP A 1 130 ? -1.129 10.093 -6.657 1.00 96.31 130 ASP A O 1
ATOM 1018 N N . ASP A 1 131 ? -2.169 10.015 -4.661 1.00 95.94 131 ASP A N 1
ATOM 1019 C CA . ASP A 1 131 ? -3.332 9.268 -5.125 1.00 95.94 131 ASP A CA 1
ATOM 1020 C C . ASP A 1 131 ? -4.199 10.126 -6.063 1.00 95.94 131 ASP A C 1
ATOM 1022 O O . ASP A 1 131 ? -4.591 11.250 -5.736 1.00 95.94 131 ASP A O 1
ATOM 1026 N N . ASN A 1 132 ? -4.521 9.580 -7.231 1.00 93.06 132 ASN A N 1
ATOM 1027 C CA . ASN A 1 132 ? -5.299 10.235 -8.279 1.00 93.06 132 ASN A CA 1
ATOM 1028 C C . ASN A 1 132 ? -6.819 10.074 -8.092 1.00 93.06 132 ASN A C 1
ATOM 1030 O O . ASN A 1 132 ? -7.611 10.668 -8.832 1.00 93.06 132 ASN A O 1
ATOM 1034 N N . SER A 1 133 ? -7.254 9.269 -7.117 1.00 88.25 133 SER A N 1
ATOM 1035 C CA . SER A 1 133 ? -8.667 9.021 -6.865 1.00 88.25 133 SER A CA 1
ATOM 1036 C C . SER A 1 133 ? -9.281 10.166 -6.073 1.00 88.25 133 SER A C 1
ATOM 1038 O O . SER A 1 133 ? -8.772 10.611 -5.045 1.00 88.25 133 SER A O 1
ATOM 1040 N N . SER A 1 134 ? -10.482 10.592 -6.470 1.00 87.19 134 SER A N 1
ATOM 1041 C CA . SER A 1 134 ? -11.258 11.571 -5.697 1.00 87.19 134 SER A CA 1
ATOM 1042 C C . SER A 1 134 ? -11.638 11.083 -4.292 1.00 87.19 134 SER A 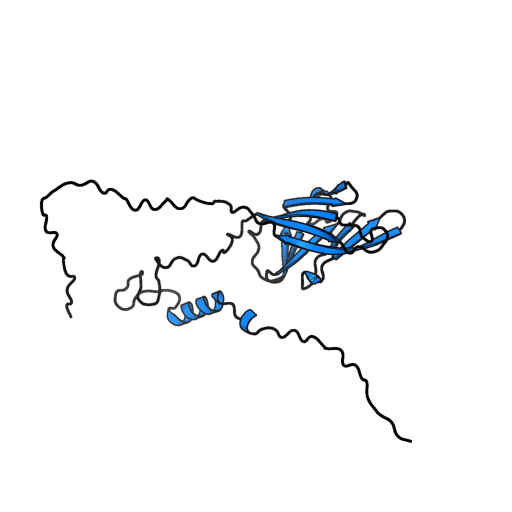C 1
ATOM 1044 O O . SER A 1 134 ? -12.091 11.878 -3.470 1.00 87.19 134 SER A O 1
ATOM 1046 N N . LEU A 1 135 ? -11.517 9.777 -4.031 1.00 88.50 135 LEU A N 1
ATOM 1047 C CA . LEU A 1 135 ? -11.833 9.161 -2.743 1.00 88.50 135 LEU A CA 1
ATOM 1048 C C . LEU A 1 135 ? -10.597 8.979 -1.848 1.00 88.50 135 LEU A C 1
ATOM 1050 O O . LEU A 1 135 ? -10.766 8.674 -0.662 1.00 88.50 135 LEU A O 1
ATOM 1054 N N . GLY A 1 136 ? -9.392 9.210 -2.378 1.00 94.12 136 GLY A N 1
ATOM 1055 C CA . GLY A 1 136 ? -8.134 8.906 -1.709 1.00 94.12 136 GLY A CA 1
ATOM 1056 C C . GLY A 1 136 ? -7.874 7.400 -1.592 1.00 94.12 136 GLY A C 1
ATOM 1057 O O . GLY A 1 136 ? -8.773 6.577 -1.784 1.00 94.12 136 GLY A O 1
ATOM 1058 N N . ALA A 1 137 ? -6.662 7.062 -1.162 1.00 97.62 137 ALA A N 1
ATOM 1059 C CA . ALA A 1 137 ? -6.224 5.693 -0.926 1.00 97.62 137 ALA A CA 1
ATOM 1060 C C . ALA A 1 137 ? -7.113 4.953 0.098 1.00 97.62 137 ALA A C 1
ATOM 1062 O O . ALA A 1 137 ? -7.499 5.525 1.134 1.00 97.62 137 ALA A O 1
ATOM 1063 N N . LYS A 1 138 ? -7.420 3.676 -0.173 1.00 98.12 138 LYS A N 1
ATOM 1064 C CA . LYS A 1 138 ? -8.268 2.822 0.679 1.00 98.12 138 LYS A CA 1
ATOM 1065 C C . LYS A 1 138 ? -7.640 1.470 0.973 1.00 98.12 138 LYS A C 1
ATOM 1067 O O . LYS A 1 138 ? -7.141 0.810 0.072 1.00 98.12 138 LYS A O 1
ATOM 1072 N N . ALA A 1 139 ? -7.752 1.036 2.222 1.00 98.12 139 ALA A N 1
ATOM 1073 C CA . ALA A 1 139 ? -7.640 -0.370 2.580 1.00 98.12 139 ALA A CA 1
ATOM 1074 C C . ALA A 1 139 ? -9.027 -1.006 2.424 1.00 98.12 139 ALA A C 1
ATOM 1076 O O . ALA A 1 139 ? -9.988 -0.547 3.053 1.00 98.12 139 ALA A O 1
ATOM 1077 N N . GLU A 1 140 ? -9.139 -2.008 1.557 1.00 98.19 140 GLU A N 1
ATOM 1078 C CA . GLU A 1 140 ? -10.420 -2.628 1.221 1.00 98.19 140 GLU A CA 1
ATOM 1079 C C . GLU A 1 140 ? -10.612 -3.955 1.941 1.00 98.19 140 GLU A C 1
ATOM 1081 O O . GLU A 1 140 ? -9.679 -4.750 2.082 1.00 98.19 140 GLU A O 1
ATOM 1086 N N . PHE A 1 141 ? -11.842 -4.186 2.393 1.00 97.75 141 PHE A N 1
ATOM 1087 C CA . PHE A 1 141 ? -12.232 -5.387 3.114 1.00 97.75 141 PHE A CA 1
ATOM 1088 C C . PHE A 1 141 ? -13.565 -5.922 2.605 1.0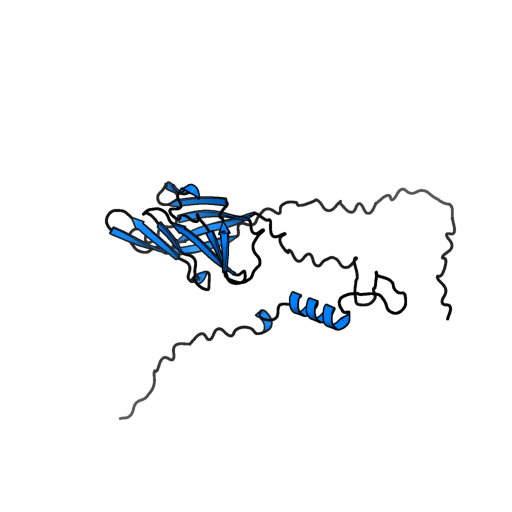0 97.75 141 PHE A C 1
ATOM 1090 O O . PHE A 1 141 ? -14.453 -5.156 2.216 1.00 97.75 141 PHE A O 1
ATOM 1097 N N . LEU A 1 142 ? -13.727 -7.240 2.683 1.00 96.25 142 LEU A N 1
ATOM 1098 C CA . LEU A 1 142 ? -15.001 -7.921 2.493 1.00 96.25 142 LEU A CA 1
ATOM 1099 C C . LEU A 1 142 ? -15.225 -8.903 3.638 1.00 96.25 142 LEU A C 1
ATOM 1101 O O . LEU A 1 142 ? -14.419 -9.799 3.854 1.00 96.25 142 LEU A O 1
ATOM 1105 N N . ASP A 1 143 ? -16.311 -8.722 4.387 1.00 93.25 143 ASP A N 1
ATOM 1106 C CA . ASP A 1 143 ? -16.649 -9.559 5.546 1.00 93.25 143 ASP A CA 1
ATOM 1107 C C . ASP A 1 143 ? -15.494 -9.681 6.568 1.00 93.25 143 ASP A C 1
ATOM 1109 O O . ASP A 1 143 ? -15.302 -10.710 7.214 1.00 93.25 143 ASP A O 1
ATOM 1113 N N . GLY A 1 144 ? -14.716 -8.599 6.714 1.00 90.44 144 GLY A N 1
ATOM 1114 C CA . GLY A 1 144 ? -13.539 -8.521 7.586 1.00 90.44 144 GLY A CA 1
ATOM 1115 C C . GLY A 1 144 ? -12.251 -9.110 7.002 1.00 90.44 144 GLY A C 1
ATOM 1116 O O . GLY A 1 144 ? -11.196 -8.964 7.616 1.00 90.44 144 GLY A O 1
ATOM 1117 N N . GLU A 1 145 ? -12.301 -9.735 5.826 1.00 95.19 145 GLU A N 1
ATOM 1118 C CA . GLU A 1 145 ? -11.116 -10.197 5.105 1.00 95.19 145 GLU A CA 1
ATOM 1119 C C . GLU A 1 145 ? -10.480 -9.035 4.339 1.00 95.19 145 GLU A C 1
ATOM 1121 O O . GLU A 1 145 ? -11.162 -8.311 3.616 1.00 95.19 145 GLU A O 1
ATOM 1126 N N . PHE A 1 146 ? -9.170 -8.846 4.506 1.00 97.12 146 PHE A N 1
ATOM 1127 C CA . PHE A 1 146 ? -8.419 -7.814 3.797 1.00 97.12 146 PHE A CA 1
ATOM 1128 C C . PHE A 1 146 ? -8.239 -8.196 2.324 1.00 97.12 146 PHE A C 1
ATOM 1130 O O . PHE A 1 146 ? -7.739 -9.277 2.020 1.00 97.12 146 PHE A O 1
ATOM 1137 N N . LEU A 1 147 ? -8.616 -7.294 1.418 1.00 98.38 147 LEU A N 1
ATOM 1138 C CA . LEU A 1 147 ? -8.562 -7.505 -0.030 1.00 98.38 147 LEU A CA 1
ATOM 1139 C C . LEU A 1 147 ? -7.376 -6.813 -0.705 1.00 98.38 147 LEU A C 1
ATOM 1141 O O . LEU A 1 147 ? -7.016 -7.177 -1.822 1.00 98.38 147 LEU A O 1
ATOM 1145 N N . GLY A 1 148 ? -6.757 -5.836 -0.047 1.00 98.31 148 GLY A N 1
ATOM 1146 C CA . GLY A 1 148 ? -5.613 -5.105 -0.580 1.00 98.31 148 GLY A CA 1
ATOM 1147 C C . GLY A 1 148 ? -5.748 -3.593 -0.434 1.00 98.31 148 GLY A C 1
ATOM 1148 O O . GLY A 1 148 ? -6.694 -3.064 0.157 1.00 98.31 148 GLY A O 1
ATOM 1149 N N . LEU A 1 149 ? -4.760 -2.897 -0.986 1.00 98.56 149 LEU A N 1
ATOM 1150 C CA . LEU A 1 149 ? -4.733 -1.445 -1.089 1.00 98.56 149 LEU A CA 1
ATOM 1151 C C . LEU A 1 149 ? -5.322 -1.025 -2.442 1.00 98.56 149 LEU A C 1
ATOM 1153 O O . LEU A 1 149 ? -4.833 -1.4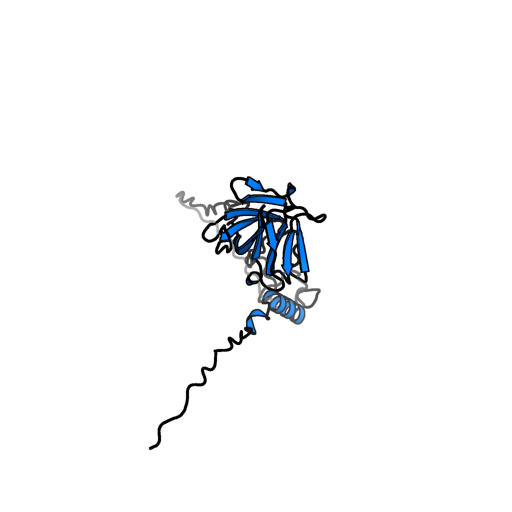62 -3.478 1.00 98.56 149 LEU A O 1
ATOM 1157 N N . SER A 1 150 ? -6.311 -0.136 -2.435 1.00 98.06 150 SER A N 1
ATOM 1158 C CA . SER A 1 150 ? -6.690 0.658 -3.605 1.00 98.06 150 SER A CA 1
ATOM 1159 C C . SER A 1 150 ? -5.940 1.983 -3.561 1.00 98.06 150 SER A C 1
ATOM 1161 O O . SER A 1 150 ? -6.226 2.840 -2.718 1.00 98.06 150 SER A O 1
ATOM 1163 N N . TYR A 1 151 ? -4.993 2.147 -4.478 1.00 98.25 151 TYR A N 1
ATOM 1164 C CA . TYR A 1 151 ? -4.188 3.355 -4.642 1.00 98.25 151 TYR A CA 1
ATOM 1165 C C . TYR A 1 151 ? -3.733 3.457 -6.091 1.00 98.25 151 TYR A C 1
ATOM 1167 O O . TYR A 1 151 ? -3.289 2.463 -6.661 1.00 98.25 151 TYR A O 1
ATOM 1175 N N . SER A 1 152 ? -3.800 4.637 -6.693 1.00 96.19 152 SER A N 1
ATOM 1176 C CA . SER A 1 152 ? -3.302 4.833 -8.053 1.00 96.19 152 SER A CA 1
ATOM 1177 C C . SER A 1 152 ? -2.693 6.207 -8.207 1.00 96.19 152 SER A C 1
ATOM 1179 O O . SER A 1 152 ? -3.245 7.185 -7.727 1.00 96.19 152 SER A O 1
ATOM 1181 N N . THR A 1 153 ? -1.601 6.305 -8.953 1.00 93.81 153 THR A N 1
ATOM 1182 C CA . THR A 1 153 ? -1.047 7.596 -9.369 1.00 93.81 153 THR A CA 1
ATOM 1183 C C . THR A 1 153 ? -1.564 7.968 -10.755 1.00 93.81 153 THR A C 1
ATOM 1185 O O . THR A 1 153 ? -2.117 7.124 -11.462 1.00 93.81 153 THR A O 1
ATOM 1188 N N . ASP A 1 154 ? -1.428 9.236 -11.154 1.00 82.00 154 ASP A N 1
ATOM 1189 C CA . ASP A 1 154 ? -1.993 9.757 -12.409 1.00 82.00 154 ASP A CA 1
ATOM 1190 C C . ASP A 1 154 ? -1.619 8.928 -13.645 1.00 82.00 154 ASP A C 1
ATOM 1192 O O . ASP A 1 154 ? -2.454 8.778 -14.535 1.00 82.00 154 ASP A O 1
ATOM 1196 N N . ILE A 1 155 ? -0.392 8.396 -13.704 1.00 75.44 155 ILE A N 1
ATOM 1197 C CA . ILE A 1 155 ? 0.078 7.621 -14.860 1.00 75.44 155 ILE A CA 1
ATOM 1198 C C . ILE A 1 155 ? 1.151 6.571 -14.559 1.00 75.44 155 ILE A C 1
ATOM 1200 O O . ILE A 1 155 ? 1.521 5.901 -15.503 1.00 75.44 155 ILE A O 1
ATOM 1204 N N . GLN A 1 156 ? 1.700 6.421 -13.345 1.00 91.31 156 GLN A N 1
ATOM 1205 C CA . GLN A 1 156 ? 2.851 5.514 -13.164 1.00 91.31 156 GLN A CA 1
ATOM 1206 C C . GLN A 1 156 ? 2.448 4.108 -12.750 1.00 91.31 156 GLN A C 1
ATOM 1208 O O . GLN A 1 156 ? 2.950 3.147 -13.326 1.00 91.31 156 GLN A O 1
ATOM 1213 N N . PHE A 1 157 ? 1.592 3.981 -11.737 1.00 96.38 157 PHE A N 1
ATOM 1214 C CA . PHE A 1 157 ? 1.205 2.676 -11.220 1.00 96.38 157 PHE A CA 1
ATOM 1215 C C . PHE A 1 157 ? -0.096 2.709 -10.424 1.00 96.38 157 PHE A C 1
ATOM 1217 O O . PHE A 1 157 ? -0.581 3.764 -10.003 1.00 96.38 157 PHE A O 1
ATOM 1224 N N . SER A 1 158 ? -0.622 1.515 -10.177 1.00 97.56 158 SER A N 1
ATOM 1225 C CA . SER A 1 158 ? -1.783 1.276 -9.337 1.00 97.56 158 SER A CA 1
ATOM 1226 C C . SER A 1 158 ? -1.594 0.008 -8.507 1.00 97.56 158 SER A C 1
ATOM 1228 O O . SER A 1 158 ? -1.162 -1.026 -9.016 1.00 97.56 158 SER A O 1
ATOM 1230 N N . PHE A 1 159 ? -1.983 0.082 -7.239 1.00 98.44 159 PHE A N 1
ATOM 1231 C CA . PHE A 1 159 ? -2.346 -1.079 -6.440 1.00 98.44 159 PHE A CA 1
ATOM 1232 C C . PHE A 1 159 ? -3.830 -1.357 -6.653 1.00 98.44 159 PHE A C 1
ATOM 1234 O O . PHE A 1 159 ? -4.671 -0.474 -6.451 1.00 98.44 159 PHE A O 1
ATOM 1241 N N . VAL A 1 160 ? -4.139 -2.575 -7.087 1.00 98.12 160 VAL A N 1
ATOM 1242 C CA . VAL A 1 160 ? -5.505 -3.027 -7.328 1.00 98.12 160 VAL A CA 1
ATOM 1243 C C . VAL A 1 160 ? -5.832 -4.100 -6.291 1.00 98.12 160 VAL A C 1
ATOM 1245 O O . VAL A 1 160 ? -5.172 -5.144 -6.282 1.00 98.12 160 VAL A O 1
ATOM 1248 N N . PRO A 1 161 ? -6.820 -3.875 -5.406 1.00 98.25 161 PRO A N 1
ATOM 1249 C CA . PRO A 1 161 ? -7.225 -4.882 -4.440 1.00 98.25 161 PRO A CA 1
ATOM 1250 C C . PRO A 1 161 ? -7.907 -6.051 -5.153 1.00 98.25 161 PRO A C 1
ATOM 1252 O O . PRO A 1 161 ? -8.464 -5.917 -6.246 1.00 98.25 161 PRO A O 1
ATOM 1255 N N . GLY A 1 162 ? -7.877 -7.212 -4.511 1.00 97.25 162 GLY A N 1
ATOM 1256 C CA . GLY A 1 162 ? -8.611 -8.372 -4.977 1.00 97.25 162 GLY A CA 1
ATOM 1257 C C . GLY A 1 162 ? -10.120 -8.183 -4.842 1.00 97.25 162 GLY A C 1
ATOM 1258 O O . GLY A 1 162 ? -10.600 -7.333 -4.098 1.00 97.25 162 GLY A O 1
ATOM 1259 N N . PHE A 1 163 ? -10.897 -8.982 -5.574 1.00 90.81 163 PHE A N 1
ATOM 1260 C CA . PHE A 1 163 ? -12.354 -8.811 -5.601 1.00 90.8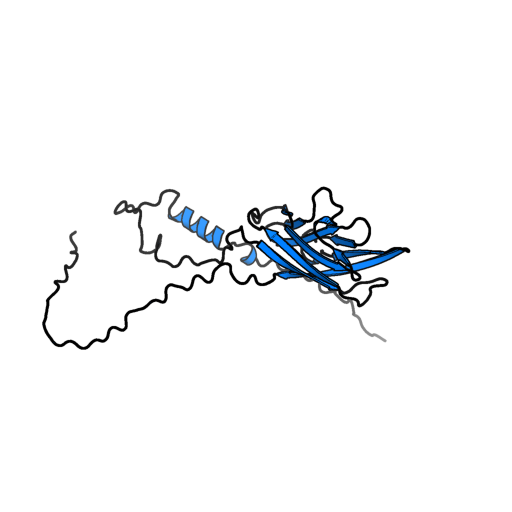1 163 PHE A CA 1
ATOM 1261 C C . PHE A 1 163 ? -13.072 -9.588 -4.488 1.00 90.81 163 PHE A C 1
ATOM 1263 O O . PHE A 1 163 ? -14.011 -9.083 -3.877 1.00 90.81 163 PHE A O 1
ATOM 1270 N N . PHE A 1 164 ? -12.626 -10.818 -4.224 1.00 92.00 164 PHE A N 1
ATOM 1271 C CA . PHE A 1 164 ? -13.139 -11.660 -3.135 1.00 92.00 164 PHE A CA 1
ATOM 1272 C C . PHE A 1 164 ? -12.041 -12.180 -2.213 1.00 92.00 164 PHE A C 1
ATOM 1274 O O . PHE A 1 164 ? -12.352 -12.699 -1.148 1.00 92.00 164 PHE A O 1
ATOM 1281 N N . SER A 1 165 ? -10.782 -12.098 -2.641 1.00 94.94 165 SER A N 1
ATOM 1282 C CA . SER A 1 165 ? -9.645 -12.636 -1.911 1.00 94.94 165 SER A CA 1
ATOM 1283 C C . SER A 1 165 ? -8.410 -11.782 -2.150 1.00 94.94 165 SER A C 1
ATOM 1285 O O . SER A 1 165 ? -8.233 -11.239 -3.241 1.00 94.94 165 SER A O 1
ATOM 1287 N N . LEU A 1 166 ? -7.516 -11.718 -1.165 1.00 96.25 166 LEU A N 1
ATOM 1288 C CA . LEU A 1 166 ? -6.245 -11.001 -1.298 1.00 96.25 166 LEU A CA 1
ATOM 1289 C C . LEU A 1 166 ? -5.378 -11.531 -2.452 1.00 96.25 166 LEU A C 1
ATOM 1291 O O . LEU A 1 166 ? -4.623 -10.772 -3.052 1.00 96.25 166 LEU A O 1
ATOM 1295 N N . SER A 1 167 ? -5.490 -12.820 -2.792 1.00 95.62 167 SER A N 1
ATOM 1296 C CA . SER A 1 167 ? -4.712 -13.433 -3.879 1.00 95.62 167 SER A CA 1
ATOM 1297 C C . SER A 1 167 ? -5.064 -12.919 -5.274 1.00 95.62 167 SER A C 1
ATOM 1299 O O . SER A 1 167 ? -4.308 -13.172 -6.205 1.00 95.62 167 SER A O 1
ATOM 1301 N N . ASP A 1 168 ? -6.193 -12.222 -5.424 1.00 96.00 168 ASP A N 1
ATOM 1302 C CA . ASP A 1 168 ? -6.567 -11.572 -6.682 1.00 96.00 168 ASP A CA 1
ATOM 1303 C C . ASP A 1 168 ? -6.006 -10.142 -6.790 1.00 96.00 168 ASP A C 1
ATOM 1305 O O . ASP A 1 168 ? -6.203 -9.489 -7.814 1.00 96.00 168 ASP A O 1
ATOM 1309 N N . SER A 1 169 ? -5.360 -9.631 -5.733 1.00 98.00 169 SER A N 1
ATOM 1310 C CA . SER A 1 169 ? -4.723 -8.313 -5.756 1.00 98.00 169 SER A CA 1
ATOM 1311 C C . SER A 1 169 ? -3.455 -8.330 -6.604 1.00 98.00 169 SER A C 1
ATOM 1313 O O . SER A 1 169 ? -2.746 -9.335 -6.674 1.00 98.00 169 SER A O 1
ATOM 1315 N N . PHE A 1 170 ? -3.169 -7.209 -7.258 1.00 98.25 170 PHE A N 1
ATOM 1316 C CA . PHE A 1 170 ? -1.989 -7.075 -8.105 1.00 98.25 170 PHE A CA 1
ATOM 1317 C C . PHE A 1 170 ? -1.525 -5.623 -8.193 1.00 98.25 170 PHE A C 1
ATOM 1319 O O . PHE A 1 170 ? -2.253 -4.673 -7.888 1.00 98.25 170 PHE A O 1
ATOM 1326 N N . PHE A 1 171 ? -0.284 -5.466 -8.631 1.00 98.50 171 PHE A N 1
ATOM 1327 C CA . PHE A 1 171 ? 0.315 -4.195 -8.989 1.00 98.50 171 PHE A CA 1
ATOM 1328 C C . PHE A 1 171 ? 0.285 -4.049 -10.503 1.00 98.50 171 PHE A C 1
ATOM 1330 O O . PHE A 1 171 ? 0.571 -5.004 -11.223 1.00 98.50 171 PHE A O 1
ATOM 1337 N N . ALA A 1 172 ? -0.032 -2.861 -10.996 1.00 97.44 172 ALA A N 1
ATOM 1338 C CA . ALA A 1 172 ? 0.084 -2.523 -12.406 1.00 97.44 172 ALA A CA 1
ATOM 1339 C C . ALA A 1 172 ? 0.904 -1.252 -12.559 1.00 97.44 172 ALA A C 1
ATOM 1341 O O . ALA A 1 172 ? 0.782 -0.345 -11.741 1.0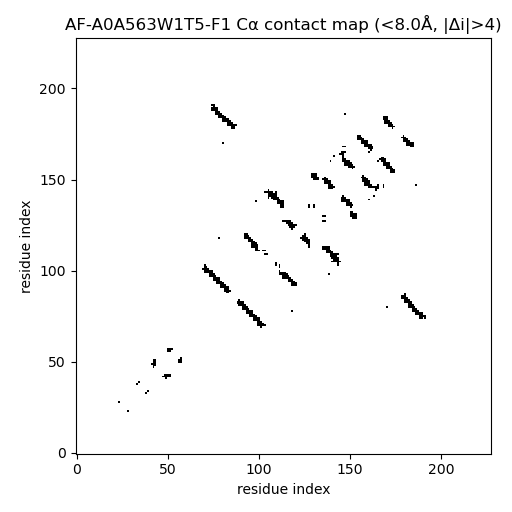0 97.44 172 ALA A O 1
ATOM 1342 N N . TYR A 1 173 ? 1.696 -1.165 -13.620 1.00 96.69 173 TYR A N 1
ATOM 1343 C CA . TYR A 1 173 ? 2.438 0.037 -13.963 1.00 96.69 173 TYR A CA 1
ATOM 1344 C C . TYR A 1 173 ? 2.323 0.360 -15.451 1.00 96.69 173 TYR A C 1
ATOM 1346 O O . TYR A 1 173 ? 2.159 -0.527 -16.291 1.00 96.69 173 TYR A O 1
ATOM 1354 N N . ASP A 1 174 ? 2.427 1.644 -15.766 1.00 94.25 174 ASP A N 1
ATOM 1355 C CA . ASP A 1 174 ? 2.512 2.165 -17.127 1.00 94.25 174 ASP A CA 1
ATOM 1356 C C . ASP A 1 174 ? 3.574 3.267 -17.148 1.00 94.25 174 ASP A C 1
ATOM 1358 O O . ASP A 1 174 ? 3.383 4.381 -16.673 1.00 94.25 174 ASP A O 1
ATOM 1362 N N . LEU A 1 175 ? 4.766 2.943 -17.627 1.00 90.56 175 LEU A N 1
ATOM 1363 C CA . LEU A 1 175 ? 5.838 3.911 -17.770 1.00 90.56 175 LEU A CA 1
ATOM 1364 C C . LEU A 1 175 ? 5.771 4.573 -19.147 1.00 90.56 175 LEU A C 1
ATOM 1366 O O . LEU A 1 175 ? 5.234 4.068 -20.137 1.00 90.56 175 LEU A O 1
ATOM 1370 N N . SER A 1 176 ? 6.407 5.738 -19.237 1.00 84.88 176 SER A N 1
ATOM 1371 C CA . SER A 1 176 ? 6.579 6.432 -20.509 1.00 84.88 176 SER A CA 1
ATOM 1372 C C . SER A 1 176 ? 7.180 5.516 -21.584 1.00 84.88 176 SER A C 1
ATOM 1374 O O . SER A 1 176 ? 8.046 4.702 -21.286 1.00 84.88 176 SER A O 1
ATOM 1376 N N . ALA A 1 177 ? 6.794 5.741 -22.843 1.00 81.25 177 ALA A N 1
ATOM 1377 C CA . ALA A 1 177 ? 7.210 4.958 -24.015 1.00 81.25 177 ALA A CA 1
ATOM 1378 C C . ALA A 1 177 ? 6.515 3.592 -24.192 1.00 81.25 177 ALA A C 1
ATOM 1380 O O . ALA A 1 177 ? 6.948 2.807 -25.035 1.00 81.25 177 ALA A O 1
ATOM 1381 N N . GLY A 1 178 ? 5.382 3.375 -23.511 1.00 78.00 178 GLY A N 1
ATOM 1382 C CA . GLY A 1 178 ? 4.550 2.178 -23.683 1.00 78.00 178 GLY A CA 1
ATOM 1383 C C . GLY A 1 178 ? 5.139 0.963 -22.981 1.00 78.00 178 GLY A C 1
ATOM 1384 O O . GLY A 1 178 ? 5.021 -0.154 -23.480 1.00 78.00 178 GLY A O 1
ATOM 1385 N N . ASP A 1 179 ? 5.831 1.220 -21.880 1.00 89.94 179 ASP A N 1
ATOM 1386 C CA . ASP A 1 179 ? 6.495 0.217 -21.078 1.00 89.94 179 ASP A CA 1
ATOM 1387 C C . ASP A 1 179 ? 5.640 -0.058 -19.851 1.00 89.94 179 ASP A C 1
ATOM 1389 O O . ASP A 1 179 ? 5.679 0.663 -18.860 1.00 89.94 179 ASP A O 1
ATOM 1393 N N . ASN A 1 180 ? 4.779 -1.052 -19.983 1.00 94.81 180 ASN A N 1
ATOM 1394 C CA . ASN A 1 180 ? 3.748 -1.356 -19.020 1.00 94.81 180 ASN A CA 1
ATOM 1395 C C . ASN A 1 180 ? 3.841 -2.808 -18.580 1.00 94.81 180 ASN A C 1
ATOM 1397 O O . ASN A 1 180 ? 4.338 -3.678 -19.300 1.00 94.81 180 ASN A O 1
ATOM 1401 N N . GLY A 1 181 ? 3.305 -3.061 -17.398 1.00 96.12 181 GLY A N 1
ATOM 1402 C CA . GLY A 1 181 ? 3.358 -4.384 -16.828 1.00 96.12 181 GLY A CA 1
ATOM 1403 C C . GLY A 1 181 ? 2.538 -4.533 -15.567 1.00 96.12 181 GLY A C 1
ATOM 1404 O O . GLY A 1 181 ? 1.842 -3.619 -15.118 1.00 96.12 181 GLY A O 1
ATOM 1405 N N . THR A 1 182 ? 2.618 -5.730 -15.016 1.00 97.75 182 THR A N 1
ATOM 1406 C CA . THR A 1 182 ? 1.978 -6.140 -13.777 1.00 97.75 182 THR A CA 1
ATOM 1407 C C . THR A 1 182 ? 2.972 -6.838 -12.863 1.00 97.75 182 THR A C 1
ATOM 1409 O O . THR A 1 182 ? 4.053 -7.232 -13.296 1.00 97.75 182 THR A O 1
ATOM 1412 N N . GLY A 1 183 ? 2.619 -6.960 -11.590 1.00 97.75 183 GLY A N 1
ATOM 1413 C CA . GLY A 1 183 ? 3.380 -7.701 -10.597 1.00 97.75 183 GLY A CA 1
ATOM 1414 C C . GLY A 1 183 ? 2.494 -8.168 -9.453 1.00 97.75 183 GLY A C 1
ATOM 1415 O O . GLY A 1 183 ? 1.355 -7.716 -9.295 1.00 97.75 183 GLY A O 1
ATOM 1416 N N . ASP A 1 184 ? 3.042 -9.059 -8.642 1.00 98.00 184 ASP A N 1
ATOM 1417 C CA . ASP A 1 184 ? 2.382 -9.550 -7.442 1.00 98.00 184 ASP A CA 1
ATOM 1418 C C . ASP A 1 184 ? 2.596 -8.560 -6.292 1.00 98.00 184 ASP A C 1
ATOM 1420 O O . ASP A 1 184 ? 3.627 -7.885 -6.211 1.00 98.00 184 ASP A O 1
ATOM 1424 N N . VAL A 1 185 ? 1.624 -8.488 -5.379 1.00 98.19 185 VAL A N 1
ATOM 1425 C CA . VAL A 1 185 ? 1.724 -7.668 -4.166 1.00 98.19 185 VAL A CA 1
ATOM 1426 C C . VAL A 1 185 ? 1.620 -8.552 -2.941 1.00 98.19 185 VAL A C 1
ATOM 1428 O O . VAL A 1 185 ? 0.685 -9.333 -2.779 1.00 98.19 185 VAL A O 1
ATOM 1431 N N . ILE A 1 186 ? 2.586 -8.397 -2.048 1.00 98.06 186 ILE A N 1
ATOM 1432 C CA . ILE A 1 186 ? 2.623 -9.063 -0.758 1.00 98.06 186 ILE A CA 1
ATOM 1433 C C . ILE A 1 186 ? 2.405 -8.004 0.313 1.00 98.06 186 ILE A C 1
ATOM 1435 O O . ILE A 1 186 ? 3.128 -7.010 0.382 1.00 98.06 186 ILE A O 1
ATOM 1439 N N . TYR A 1 187 ? 1.424 -8.256 1.172 1.00 98.06 187 TYR A N 1
ATOM 1440 C CA . TYR A 1 187 ? 1.110 -7.423 2.322 1.00 98.06 187 TYR A CA 1
ATOM 1441 C C . TYR A 1 187 ? 1.462 -8.175 3.599 1.00 98.06 187 TYR A C 1
ATOM 1443 O O . TYR A 1 187 ? 0.928 -9.254 3.860 1.00 98.06 187 TYR A O 1
ATOM 1451 N N . THR A 1 188 ? 2.344 -7.601 4.412 1.00 96.50 188 THR A N 1
ATOM 1452 C CA . THR A 1 188 ? 2.716 -8.159 5.716 1.00 96.50 188 THR A CA 1
ATOM 1453 C C . THR A 1 188 ? 2.294 -7.188 6.801 1.00 96.50 188 THR A C 1
ATOM 1455 O O . THR A 1 188 ? 2.698 -6.030 6.776 1.00 96.50 188 THR A O 1
ATOM 1458 N N . VAL A 1 189 ? 1.479 -7.633 7.758 1.00 94.62 189 VAL A N 1
ATOM 1459 C CA . VAL A 1 189 ? 1.155 -6.799 8.922 1.00 94.62 189 VAL A CA 1
ATOM 1460 C C . VAL A 1 189 ? 2.449 -6.538 9.683 1.00 94.62 189 VAL A C 1
ATOM 1462 O O . VAL A 1 189 ? 3.119 -7.477 10.117 1.00 94.62 189 VAL A O 1
ATOM 1465 N N . ARG A 1 190 ? 2.794 -5.264 9.855 1.00 90.69 190 ARG A N 1
ATOM 1466 C CA . ARG A 1 190 ? 3.907 -4.860 10.703 1.00 90.69 190 ARG A CA 1
ATOM 1467 C C . ARG A 1 190 ? 3.470 -5.080 12.144 1.00 90.69 190 ARG A C 1
ATOM 1469 O O . ARG A 1 190 ? 2.469 -4.505 12.576 1.00 90.69 190 ARG A O 1
ATOM 1476 N N . ASP A 1 191 ? 4.207 -5.901 12.889 1.00 79.19 191 ASP A N 1
ATOM 1477 C CA . ASP A 1 191 ? 3.963 -6.084 14.318 1.00 79.19 191 ASP A CA 1
ATOM 1478 C C . ASP A 1 191 ? 3.993 -4.709 14.994 1.00 79.19 191 ASP A C 1
ATOM 1480 O O . ASP A 1 191 ? 5.049 -4.086 15.137 1.00 79.19 191 ASP A O 1
ATOM 1484 N N . ASN A 1 192 ? 2.827 -4.204 15.399 1.00 57.81 192 ASN A N 1
ATOM 1485 C CA . ASN A 1 192 ? 2.776 -3.009 16.219 1.00 57.81 192 ASN A CA 1
ATOM 1486 C C . ASN A 1 192 ? 3.459 -3.373 17.548 1.00 57.81 192 ASN A C 1
ATOM 1488 O O . ASN A 1 192 ? 3.019 -4.334 18.193 1.00 57.81 192 ASN A O 1
ATOM 1492 N N . PRO A 1 193 ? 4.520 -2.670 17.993 1.00 44.59 193 PRO A N 1
ATOM 1493 C CA . PRO A 1 193 ? 4.981 -2.807 19.360 1.00 44.59 193 PRO A CA 1
ATOM 1494 C C . PRO A 1 193 ? 3.850 -2.294 20.251 1.00 44.59 193 PRO A C 1
ATOM 1496 O O . PRO A 1 193 ? 3.738 -1.098 20.487 1.00 44.59 193 PRO A O 1
ATOM 1499 N N . ASN A 1 194 ? 2.991 -3.227 20.662 1.00 41.41 194 ASN A N 1
ATOM 1500 C CA . ASN A 1 194 ? 1.878 -3.117 21.593 1.00 41.41 194 ASN A CA 1
ATOM 1501 C C . ASN A 1 194 ? 1.739 -1.716 22.235 1.00 41.41 194 ASN A C 1
ATOM 1503 O O . ASN A 1 194 ? 2.628 -1.342 23.014 1.00 41.41 194 ASN A O 1
ATOM 1507 N N . PRO A 1 195 ? 0.657 -0.949 21.985 1.00 46.09 195 PRO A N 1
ATOM 1508 C CA . PRO A 1 195 ? 0.408 0.306 22.685 1.00 46.09 195 PRO A CA 1
ATOM 1509 C C . PRO A 1 195 ? 0.134 0.019 24.168 1.00 46.09 195 PRO A C 1
ATOM 1511 O O . PRO A 1 195 ? -0.999 -0.115 24.616 1.00 46.09 195 PRO A O 1
ATOM 1514 N N . GLY A 1 196 ? 1.214 -0.081 24.940 1.00 40.50 196 GLY A N 1
ATOM 1515 C CA . GLY A 1 196 ? 1.194 -0.333 26.370 1.00 40.50 196 GLY A CA 1
ATOM 1516 C C . GLY A 1 196 ? 1.455 -1.790 26.735 1.00 40.50 196 GLY A C 1
ATOM 1517 O O . GLY A 1 196 ? 0.546 -2.529 27.104 1.00 40.50 196 GLY A O 1
ATOM 1518 N N . ILE A 1 197 ? 2.734 -2.146 26.874 1.00 32.88 197 ILE A N 1
ATOM 1519 C CA . ILE A 1 197 ? 3.104 -2.908 28.071 1.00 32.88 197 ILE A CA 1
ATOM 1520 C C . ILE A 1 197 ? 2.824 -1.965 29.246 1.00 32.88 197 ILE A C 1
ATOM 1522 O O . ILE A 1 197 ? 3.690 -1.198 29.664 1.00 32.88 197 ILE A O 1
ATOM 1526 N N . ILE A 1 198 ? 1.591 -1.966 29.755 1.00 40.78 198 ILE A N 1
ATOM 1527 C CA . ILE A 1 198 ? 1.373 -1.603 31.151 1.00 40.78 198 ILE A CA 1
ATOM 1528 C C . ILE A 1 198 ? 2.163 -2.675 31.902 1.00 40.78 198 ILE A C 1
ATOM 1530 O O . ILE A 1 198 ? 1.794 -3.845 31.779 1.00 40.78 198 ILE A O 1
ATOM 1534 N N . PRO A 1 199 ? 3.277 -2.358 32.597 1.00 38.62 199 PRO A N 1
ATOM 1535 C CA . PRO A 1 199 ? 3.889 -3.355 33.450 1.00 38.62 199 PRO A CA 1
ATOM 1536 C C . PRO A 1 199 ? 2.786 -3.773 34.408 1.00 38.62 199 PRO A C 1
ATOM 1538 O O . PRO A 1 199 ? 2.266 -2.935 35.153 1.00 38.62 199 PRO A O 1
ATOM 1541 N N . GLU A 1 200 ? 2.382 -5.042 34.331 1.00 45.16 200 GLU A N 1
ATOM 1542 C CA . GLU A 1 200 ? 1.539 -5.652 35.347 1.00 45.16 200 GLU A CA 1
ATOM 1543 C C . GLU A 1 200 ? 2.112 -5.171 36.679 1.00 45.16 200 GLU A C 1
ATOM 1545 O O . GLU A 1 200 ? 3.339 -5.259 36.841 1.00 45.16 200 GLU A O 1
ATOM 1550 N N . PRO A 1 201 ? 1.316 -4.554 37.577 1.00 39.88 201 PRO A N 1
ATOM 1551 C CA . PRO A 1 201 ? 1.849 -4.123 38.852 1.00 39.88 201 PRO A CA 1
ATOM 1552 C C . PRO A 1 201 ? 2.476 -5.370 39.432 1.00 39.88 201 PRO A C 1
ATOM 1554 O O . PRO A 1 201 ? 1.757 -6.334 39.709 1.00 39.88 201 PRO A O 1
ATOM 1557 N N . ALA A 1 202 ? 3.817 -5.379 39.476 1.00 46.38 202 ALA A N 1
ATOM 1558 C CA . ALA A 1 202 ? 4.584 -6.527 39.900 1.00 46.38 202 ALA A CA 1
ATOM 1559 C C . ALA A 1 202 ? 3.877 -6.992 41.151 1.00 46.38 202 ALA A C 1
ATOM 1561 O O . ALA A 1 202 ? 3.708 -6.203 42.088 1.00 46.38 202 ALA A O 1
ATOM 1562 N N . THR A 1 203 ? 3.329 -8.204 41.103 1.00 46.06 203 THR A N 1
ATOM 1563 C CA . THR A 1 203 ? 2.651 -8.743 42.259 1.00 46.06 203 THR A CA 1
ATOM 1564 C C . THR A 1 203 ? 3.768 -8.962 43.264 1.00 46.06 203 THR A C 1
ATOM 1566 O O . THR A 1 203 ? 4.411 -10.007 43.303 1.00 46.06 203 THR A O 1
ATOM 1569 N N . ILE A 1 204 ? 4.050 -7.918 44.041 1.00 47.72 204 ILE A N 1
ATOM 1570 C CA . ILE A 1 204 ? 4.832 -7.936 45.259 1.00 47.72 204 ILE A CA 1
ATOM 1571 C C . ILE A 1 204 ? 3.932 -8.706 46.223 1.00 47.72 204 ILE A C 1
ATOM 1573 O O . ILE A 1 204 ? 3.286 -8.153 47.110 1.00 47.72 204 ILE A O 1
ATOM 1577 N N . PHE A 1 205 ? 3.833 -10.019 46.003 1.00 50.03 205 PHE A N 1
ATOM 1578 C CA . PHE A 1 205 ? 3.526 -10.948 47.067 1.00 50.03 205 PHE A CA 1
ATOM 1579 C C . PHE A 1 205 ? 4.680 -10.784 48.042 1.00 50.03 205 PHE A C 1
ATOM 1581 O O . PHE A 1 205 ? 5.800 -11.239 47.812 1.00 50.03 205 PHE A O 1
ATOM 1588 N N . GLY A 1 206 ? 4.400 -9.984 49.069 1.00 43.84 206 GLY A N 1
ATOM 1589 C CA . GLY A 1 206 ? 5.357 -9.549 50.059 1.00 43.84 206 GLY A CA 1
ATOM 1590 C C . GLY A 1 206 ? 6.131 -10.727 50.622 1.00 43.84 206 GLY A C 1
ATOM 1591 O O . GLY A 1 206 ? 5.588 -11.567 51.334 1.00 43.8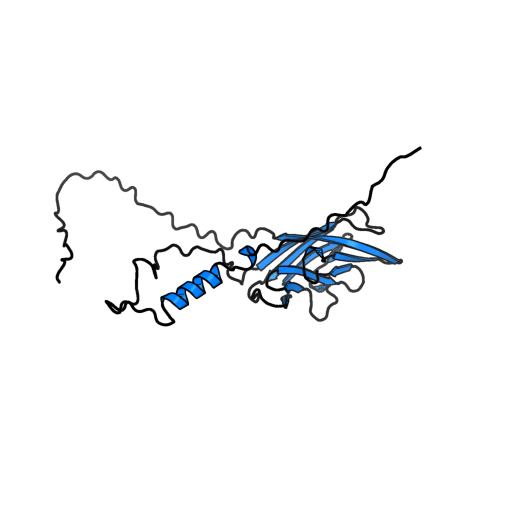4 206 GLY A O 1
ATOM 1592 N N . LEU A 1 207 ? 7.432 -10.734 50.359 1.00 50.16 207 LEU A N 1
ATOM 1593 C CA . LEU A 1 207 ? 8.388 -11.495 51.142 1.00 50.16 207 LEU A CA 1
ATOM 1594 C C . LEU A 1 207 ? 8.897 -10.573 52.255 1.00 50.16 207 LEU A C 1
ATOM 1596 O O . LEU A 1 207 ? 10.018 -10.080 52.243 1.00 50.16 207 LEU A O 1
ATOM 1600 N N . LEU A 1 208 ? 8.015 -10.306 53.220 1.00 41.94 208 LEU A N 1
ATOM 1601 C CA . LEU A 1 208 ? 8.378 -9.754 54.523 1.00 41.94 208 LEU A CA 1
ATOM 1602 C C . LEU A 1 208 ? 8.507 -10.933 55.492 1.00 41.94 208 LEU A C 1
ATOM 1604 O O . LEU A 1 208 ? 7.663 -11.160 56.352 1.00 41.94 208 LEU A O 1
ATOM 1608 N N . THR A 1 209 ? 9.568 -11.729 55.339 1.00 46.78 209 THR A N 1
ATOM 1609 C CA . THR A 1 209 ? 10.003 -12.636 56.408 1.00 46.78 209 THR A CA 1
ATOM 1610 C C . THR A 1 209 ? 10.890 -11.856 57.371 1.00 46.78 209 THR A C 1
ATOM 1612 O O . THR A 1 209 ? 12.108 -12.024 57.394 1.00 46.78 209 THR A O 1
ATOM 1615 N N . THR A 1 210 ? 10.285 -10.977 58.167 1.00 48.03 210 THR A N 1
ATOM 1616 C CA . THR A 1 210 ? 10.905 -10.517 59.409 1.00 48.03 210 THR A CA 1
ATOM 1617 C C . THR A 1 210 ? 10.486 -11.457 60.532 1.00 48.03 210 THR A C 1
ATOM 1619 O O . THR A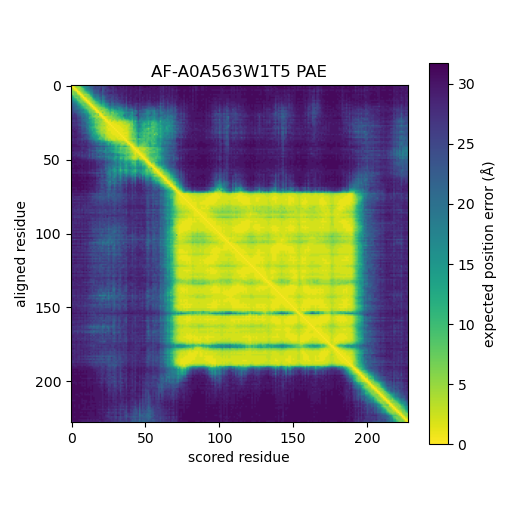 1 210 ? 9.317 -11.601 60.880 1.00 48.03 210 THR A O 1
ATOM 1622 N N . VAL A 1 211 ? 11.484 -12.145 61.079 1.00 47.41 211 VAL A N 1
ATOM 1623 C CA . VAL A 1 211 ? 11.400 -12.906 62.323 1.00 47.41 211 VAL A CA 1
ATOM 1624 C C . VAL A 1 211 ? 10.989 -11.952 63.442 1.00 47.41 211 VAL A C 1
ATOM 1626 O O . VAL A 1 211 ? 11.780 -11.098 63.831 1.00 47.41 211 VAL A O 1
ATOM 1629 N N . ILE A 1 212 ? 9.784 -12.115 63.992 1.00 47.34 212 ILE A N 1
ATOM 1630 C CA . ILE A 1 212 ? 9.464 -11.650 65.345 1.00 47.34 212 ILE A CA 1
ATOM 1631 C C . ILE A 1 212 ? 8.723 -12.771 66.072 1.00 47.34 212 ILE A C 1
ATOM 1633 O O . ILE A 1 212 ? 7.686 -13.271 65.636 1.00 47.34 212 ILE A O 1
ATOM 1637 N N . LEU A 1 213 ? 9.328 -13.191 67.179 1.00 44.50 213 LEU A N 1
ATOM 1638 C CA . LEU A 1 213 ? 8.810 -14.159 68.127 1.00 44.50 213 LEU A CA 1
ATOM 1639 C C . LEU A 1 213 ? 7.457 -13.714 68.709 1.00 44.50 213 LEU A C 1
ATOM 1641 O O . LEU A 1 213 ? 7.308 -12.580 69.145 1.00 44.50 213 LEU A O 1
ATOM 1645 N N . GLY A 1 214 ? 6.543 -14.681 68.825 1.00 43.97 214 GLY A N 1
ATOM 1646 C CA . GLY A 1 214 ? 5.671 -14.877 69.986 1.00 43.97 214 GLY A CA 1
ATOM 1647 C C . GLY A 1 214 ? 4.642 -13.796 70.329 1.00 43.97 214 GLY A C 1
ATOM 1648 O O . GLY A 1 214 ? 4.954 -12.825 71.001 1.00 43.97 214 GLY A O 1
ATOM 1649 N N . SER A 1 215 ? 3.367 -14.066 70.037 1.00 46.50 215 SER A N 1
ATOM 1650 C CA . SER A 1 215 ? 2.264 -14.145 71.022 1.00 46.50 215 SER A CA 1
ATOM 1651 C C . SER A 1 215 ? 0.922 -14.294 70.292 1.00 46.50 215 SER A C 1
ATOM 1653 O O . SER A 1 215 ? 0.672 -13.683 69.259 1.00 46.50 215 SER A O 1
ATOM 1655 N N . GLY A 1 216 ? 0.083 -15.212 70.775 1.00 49.31 216 GLY A N 1
ATOM 1656 C CA . GLY A 1 216 ? -1.117 -15.657 70.072 1.00 49.31 216 GLY A CA 1
ATOM 1657 C C . GLY A 1 216 ? -2.286 -14.675 70.133 1.00 49.31 216 GLY A C 1
ATOM 1658 O O . GLY A 1 216 ? -2.629 -14.174 71.199 1.00 49.31 216 GLY A O 1
ATOM 1659 N N . LEU A 1 217 ? -2.990 -14.532 69.007 1.00 43.66 217 LEU A N 1
ATOM 1660 C CA . LEU A 1 217 ? -4.389 -14.112 68.969 1.00 43.66 217 LEU A CA 1
ATOM 1661 C C . LEU A 1 217 ? -5.219 -15.149 68.199 1.00 43.66 217 LEU A C 1
ATOM 1663 O O . LEU A 1 217 ? -5.016 -15.399 67.013 1.00 43.66 217 LEU A O 1
ATOM 1667 N N . LYS A 1 218 ? -6.184 -15.760 68.894 1.00 46.88 218 LYS A N 1
ATOM 1668 C CA . LYS A 1 218 ? -7.235 -16.589 68.293 1.00 46.88 218 LYS A CA 1
ATOM 1669 C C . LYS A 1 218 ? -8.198 -15.688 67.515 1.00 46.88 218 LYS A C 1
ATOM 1671 O O . LYS A 1 218 ? -9.009 -15.004 68.135 1.00 46.88 218 LYS A O 1
ATOM 1676 N N . ILE A 1 219 ? -8.192 -15.760 66.184 1.00 48.03 219 ILE A N 1
ATOM 1677 C CA . ILE A 1 219 ? -9.311 -15.264 65.371 1.00 48.03 219 ILE A CA 1
ATOM 1678 C C . ILE A 1 219 ? -10.297 -16.415 65.151 1.00 48.03 219 ILE A C 1
ATOM 1680 O O . ILE A 1 219 ? -9.979 -17.482 64.625 1.00 48.03 219 ILE A O 1
ATOM 1684 N N . ARG A 1 220 ? -11.511 -16.194 65.651 1.00 41.28 220 ARG A N 1
ATOM 1685 C CA . ARG A 1 220 ? -12.660 -17.100 65.635 1.00 41.28 220 ARG A CA 1
ATOM 1686 C C . ARG A 1 220 ? -13.136 -17.280 64.186 1.00 41.28 220 ARG A C 1
ATOM 1688 O O . ARG A 1 220 ? -13.548 -16.318 63.548 1.00 41.28 220 ARG A O 1
ATOM 1695 N N . LYS A 1 221 ? -13.116 -18.514 63.671 1.00 43.22 221 LYS A N 1
ATOM 1696 C CA . LYS A 1 221 ? -13.821 -18.868 62.428 1.00 43.22 221 LYS A CA 1
ATOM 1697 C C . LYS A 1 221 ? -15.326 -18.797 62.691 1.00 43.22 221 LYS A C 1
ATOM 1699 O O . LYS A 1 221 ? -15.871 -19.692 63.338 1.00 43.22 221 LYS A O 1
ATOM 1704 N N . ASN A 1 222 ? -15.999 -17.775 62.174 1.00 34.75 222 ASN A N 1
ATOM 1705 C CA . ASN A 1 222 ? -17.454 -17.796 62.087 1.00 34.75 222 ASN A CA 1
ATOM 1706 C C . ASN A 1 222 ? -17.837 -18.706 60.916 1.00 34.75 222 ASN A C 1
ATOM 1708 O O . ASN A 1 222 ? -17.689 -18.355 59.749 1.00 34.75 222 ASN A O 1
ATOM 1712 N N . LYS A 1 223 ? -18.281 -19.921 61.251 1.00 39.28 223 LYS A N 1
ATOM 1713 C CA . LYS A 1 223 ? -18.988 -20.806 60.326 1.00 39.28 223 LYS A CA 1
ATOM 1714 C C . LYS A 1 223 ? -20.267 -20.093 59.887 1.00 39.28 223 LYS A C 1
ATOM 1716 O O . LYS A 1 223 ? -21.095 -19.777 60.735 1.00 39.28 223 LYS A O 1
ATOM 1721 N N . CYS A 1 224 ? -20.440 -19.886 58.584 1.00 31.92 224 CYS A N 1
ATOM 1722 C CA . CYS A 1 224 ? -21.760 -19.610 58.035 1.00 31.92 224 CYS A CA 1
ATOM 1723 C C . CYS A 1 224 ? -22.568 -20.914 58.117 1.00 31.92 224 CYS A C 1
ATOM 1725 O O . CYS A 1 224 ? -22.201 -21.943 57.546 1.00 31.92 224 CYS A O 1
ATOM 1727 N N . SER A 1 225 ? -23.588 -20.887 58.963 1.00 38.91 225 SER A N 1
ATOM 1728 C CA . SER A 1 225 ? -24.488 -21.981 59.296 1.00 38.91 225 SER A CA 1
ATOM 1729 C C . SER A 1 225 ? -25.418 -22.327 58.134 1.00 38.91 225 SER A C 1
ATOM 1731 O O . SER A 1 225 ? -26.074 -21.449 57.582 1.00 38.91 225 SER A O 1
ATOM 1733 N N . ARG A 1 226 ? -25.553 -23.631 57.851 1.00 38.75 226 ARG A N 1
ATOM 1734 C CA . ARG A 1 226 ? -26.803 -24.204 57.331 1.00 38.75 226 ARG A CA 1
ATOM 1735 C C . ARG A 1 226 ? -27.936 -23.809 58.269 1.00 38.75 226 ARG A C 1
ATOM 1737 O O . ARG A 1 226 ? -27.821 -24.136 59.445 1.00 38.75 226 ARG A O 1
ATOM 1744 N N . LEU A 1 227 ? -29.023 -23.259 57.745 1.00 37.59 227 LEU A N 1
ATOM 1745 C CA . LEU A 1 227 ? -30.357 -23.454 58.305 1.00 37.59 227 LEU A CA 1
ATOM 1746 C C . LEU A 1 227 ? -31.371 -23.492 57.152 1.00 37.59 227 LEU A C 1
ATOM 1748 O O . LEU A 1 227 ? -31.462 -22.533 56.394 1.00 37.59 227 LEU A O 1
ATOM 1752 N N . ASN A 1 228 ? -32.017 -24.662 57.073 1.00 37.44 228 ASN A N 1
ATOM 1753 C CA . ASN A 1 228 ? -33.280 -25.071 56.444 1.00 37.44 228 ASN A CA 1
ATOM 1754 C C . ASN A 1 228 ? -33.653 -24.523 55.065 1.00 37.44 228 ASN A C 1
ATOM 1756 O O . ASN A 1 228 ? -34.123 -23.373 54.976 1.00 37.44 228 ASN A O 1
#

Solvent-accessible surface area (backbone atoms only — not comparable to full-atom values): 14188 Å² total; per-residue (Å²): 137,90,81,86,89,89,80,84,82,78,74,80,77,81,74,80,74,75,56,74,69,76,76,53,53,66,66,60,51,50,52,48,52,49,41,76,74,50,55,95,71,67,52,40,94,88,74,67,37,76,76,34,76,92,89,63,61,60,91,79,49,73,70,76,75,62,82,64,71,66,60,65,42,78,46,40,33,38,39,41,37,31,78,26,42,59,90,53,49,78,48,74,37,47,33,37,39,28,29,58,40,50,81,67,83,49,60,57,80,44,75,37,59,51,76,46,39,43,36,46,55,94,93,38,79,45,42,61,83,53,35,62,51,98,81,47,35,26,42,33,27,48,54,57,42,66,14,39,48,40,37,35,39,88,61,53,39,31,41,41,42,18,91,89,40,44,86,63,24,32,32,39,38,38,42,86,92,81,46,46,38,43,25,42,59,47,78,42,78,49,82,71,83,62,97,66,81,67,75,68,77,74,80,73,75,76,85,76,84,70,92,72,83,88,83,90,78,91,80,80,82,80,75,85,73,90,78,134

Sequence (228 aa):
MLRHIQGILVTAISISFINLLDLIDPKKCFALIRLIRWGETINCPKCSSHHVIKRGFDDTQPEFIDPNPAHAATITYDITVNNLDGSLSGDEFTGDFSFDDATLTGSGSEFLSVSDLSFDFLETIYTVRDDNSSLGAKAEFLDGEFLGLSYSTDIQFSFVPGFFSLSDSFFAYDLSAGDNGTGDVIYTVRDNPNPGIIPEPATIFGLLTTVILGSGLKIRKNKCSRLN

Secondary structure (DSSP, 8-state):
-------------------TTTTS-HHHHHHHHHHHHH-SS---TTT--S---SSS--TTS---------S--EEEEEEEEES--GGGTT--EEEEEEEE-TT--SSSEEEEEEEEEEEEETTEEEEGGG--STT--EEEEETTEEEEEEEE-SSSEEEE--SSSGGG-EEEEEETTTEEEEEEEEEEE-----S---------------------------------

Foldseek 3Di:
DDDDDDDDPPDDPPPPPPDPVVVDDVVVVVVVVLCVVANDDHADPVPRDPQDDDPDHDPPPPPPPPPPPQQQDWWKKKKKWACKDFPCHGPIWIWMWIFRRNPPPLAAKDWTAIPWIWIQDPNDTDIQVQFPDPVTKTFIDHSNATFWIAGDGPAAKTWDGADHHVQNTWIWGADPPRGIIITHMDIDTDPDPDPDPPVPPPPCPDPPPDDDDDDDDDDDPDDPDDDD

Mean predicted aligned error: 18.94 Å

pLDDT: mean 74.0, std 22.88, range [31.92, 98.56]

InterPro domains:
  IPR013424 PEP-CTERM protein-sorting domain [TIGR02595] (198-221)